Protein AF-0000000075986079 (afdb_homodimer)

Solvent-accessible surface area (backbone atoms only — not comparable to full-atom values): 12839 Å² total; per-residue (Å²): 133,81,78,71,73,72,76,66,81,73,72,70,62,52,48,79,44,40,36,39,37,36,40,34,42,24,73,45,69,85,51,45,64,57,53,29,52,52,53,52,57,57,52,65,36,75,91,39,54,74,29,31,38,41,33,32,30,25,49,61,82,44,87,90,32,53,48,58,66,57,49,38,60,71,51,44,53,89,70,44,77,76,34,58,71,49,76,29,57,19,24,78,91,79,46,47,41,51,60,60,48,51,47,52,52,52,51,59,69,60,63,79,114,132,81,79,71,73,73,76,67,81,74,71,69,60,52,47,80,44,39,38,38,37,36,40,36,43,26,73,45,70,85,49,44,65,56,51,30,52,51,53,53,56,57,52,66,37,75,91,39,53,75,30,32,37,39,34,35,31,25,47,60,82,45,86,88,33,55,48,56,68,56,49,39,59,71,52,42,53,87,70,43,78,76,35,57,71,50,78,29,57,21,24,78,89,78,48,47,42,51,60,60,49,51,47,53,52,52,50,60,69,61,64,79,114

Radius of gyration: 19.87 Å; Cα contacts (8 Å, |Δi|>4): 351; chains: 2; bounding box: 58×62×57 Å

Sequenc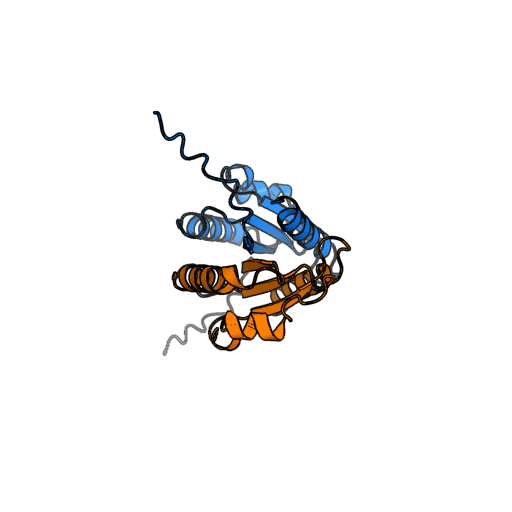e (226 aa):
IQHKSTKGKVAYHFSVFQFLIVVVDSTDREKLPVTKEELWKMLSHEELNNTCVLVYANKQDLKGCMTPAEISEQLKLTSLKKHRWRIQACCALTGEGLYQGLEWIYYQLKSKKIQHKSTKGKVAYHFSVFQFLIVVVDSTDREKLPVTKEELWKMLSHEELNNTCVLVYANKQDLKGCMTPAEISEQLKLTSLKKHRWRIQACCALTGEGLYQGLEWIYYQLKSKK

Structure (mmCIF, N/CA/C/O backbone):
data_AF-0000000075986079-model_v1
#
loop_
_entity.id
_entity.type
_entity.pdbx_description
1 polymer 'ADP-ribosylation factor-like protein 5A'
#
loop_
_atom_site.group_PDB
_atom_site.id
_atom_site.type_symbol
_atom_site.label_atom_id
_atom_site.label_alt_id
_atom_site.label_comp_id
_atom_site.label_asym_id
_atom_site.label_entity_id
_atom_site.label_seq_id
_atom_site.pdbx_PDB_ins_code
_atom_site.Cartn_x
_atom_site.Cartn_y
_atom_site.Cartn_z
_atom_site.occupancy
_atom_site.B_iso_or_equiv
_atom_site.auth_seq_id
_atom_site.auth_comp_id
_atom_site.auth_asym_id
_atom_site.auth_atom_id
_atom_site.pdbx_PDB_model_num
ATOM 1 N N . ILE A 1 1 ? 34.5 -33.219 0.8 1 24.06 1 ILE A N 1
ATOM 2 C CA . ILE A 1 1 ? 33.438 -33.062 -0.162 1 24.06 1 ILE A CA 1
ATOM 3 C C . ILE A 1 1 ? 32.438 -32 0.334 1 24.06 1 ILE A C 1
ATOM 5 O O . ILE A 1 1 ? 31.766 -32.219 1.344 1 24.06 1 ILE A O 1
ATOM 9 N N . GLN A 1 2 ? 32.906 -30.719 0.503 1 25.33 2 GLN A N 1
ATOM 10 C CA . GLN A 1 2 ? 32.281 -29.547 1.101 1 25.33 2 GLN A CA 1
ATOM 11 C C . GLN A 1 2 ? 30.938 -29.219 0.418 1 25.33 2 GLN A C 1
ATOM 13 O O . GLN A 1 2 ? 30.891 -29 -0.795 1 25.33 2 GLN A O 1
ATOM 18 N N . HIS A 1 3 ? 29.844 -29.969 0.724 1 23.19 3 HIS A N 1
ATOM 19 C CA . HIS A 1 3 ? 28.531 -29.828 0.093 1 23.19 3 HIS A CA 1
ATOM 20 C C . HIS A 1 3 ? 28.109 -28.375 0.005 1 23.19 3 HIS A C 1
ATOM 22 O O . HIS A 1 3 ? 27.875 -27.734 1.029 1 23.19 3 HIS A O 1
ATOM 28 N N . LYS A 1 4 ? 28.875 -27.578 -0.672 1 29.72 4 LYS A N 1
ATOM 29 C CA . LYS A 1 4 ? 28.406 -26.234 -0.998 1 29.72 4 LYS A CA 1
ATOM 30 C C . LYS A 1 4 ? 26.938 -26.25 -1.404 1 29.72 4 LYS A C 1
ATOM 32 O O . LYS A 1 4 ? 26.578 -26.828 -2.436 1 29.72 4 LYS A O 1
ATOM 37 N N . SER A 1 5 ? 26.016 -26.453 -0.503 1 27.78 5 SER A N 1
ATOM 38 C CA . SER A 1 5 ? 24.578 -26.391 -0.796 1 27.78 5 SER A CA 1
ATOM 39 C C . SER A 1 5 ? 24.234 -25.156 -1.628 1 27.78 5 SER A C 1
ATOM 41 O O . SER A 1 5 ? 24.438 -24.031 -1.184 1 27.78 5 SER A O 1
ATOM 43 N N . THR A 1 6 ? 24.609 -25.047 -2.875 1 32.97 6 THR A N 1
ATOM 44 C CA . THR A 1 6 ? 24.234 -24 -3.822 1 32.97 6 THR A CA 1
ATOM 45 C C . THR A 1 6 ? 22.766 -23.594 -3.633 1 32.97 6 THR A C 1
ATOM 47 O O . THR A 1 6 ? 21.859 -24.422 -3.816 1 32.97 6 THR A O 1
ATOM 50 N N . LYS A 1 7 ? 22.516 -23.078 -2.545 1 35.22 7 LYS A N 1
ATOM 51 C CA . LYS A 1 7 ? 21.172 -22.578 -2.291 1 35.22 7 LYS A CA 1
ATOM 52 C C . LYS A 1 7 ? 20.578 -21.922 -3.537 1 35.22 7 LYS A C 1
ATOM 54 O O . LYS A 1 7 ? 21.094 -20.891 -3.994 1 35.22 7 LYS A O 1
ATOM 59 N N . GLY A 1 8 ? 20.062 -22.672 -4.613 1 34.59 8 GLY A N 1
ATOM 60 C CA . GLY A 1 8 ? 19.359 -22.281 -5.824 1 34.59 8 GLY A CA 1
ATOM 61 C C . GLY A 1 8 ? 18.578 -20.984 -5.664 1 34.59 8 GLY A C 1
ATOM 62 O O . GLY A 1 8 ? 18.266 -20.578 -4.543 1 34.59 8 GLY A O 1
ATOM 63 N N . LYS A 1 9 ? 18.875 -20 -6.488 1 38.94 9 LYS A N 1
ATOM 64 C CA . LYS A 1 9 ? 18.094 -18.766 -6.648 1 38.94 9 LYS A CA 1
ATOM 65 C C . LYS A 1 9 ? 16.609 -19.031 -6.484 1 38.94 9 LYS A C 1
ATOM 67 O O . LYS A 1 9 ? 15.977 -19.641 -7.348 1 38.94 9 LYS A O 1
ATOM 72 N N . VAL A 1 10 ? 16.047 -19.578 -5.426 1 39.75 10 VAL A N 1
ATOM 73 C CA . VAL A 1 10 ? 14.617 -19.812 -5.25 1 39.75 10 VAL A CA 1
ATOM 74 C C . VAL A 1 10 ? 13.82 -18.703 -5.941 1 39.75 10 VAL A C 1
ATOM 76 O O . VAL A 1 10 ? 13.938 -17.531 -5.582 1 39.75 10 VAL A O 1
ATOM 79 N N . ALA A 1 11 ? 13.789 -18.609 -7.277 1 48.97 11 ALA A N 1
ATOM 80 C CA . ALA A 1 11 ? 12.844 -17.797 -8.047 1 48.97 11 ALA A CA 1
ATOM 81 C C . ALA A 1 11 ? 11.539 -17.609 -7.281 1 48.97 11 ALA A C 1
ATOM 83 O O . ALA A 1 11 ? 10.852 -18.578 -6.961 1 48.97 11 ALA A O 1
ATOM 84 N N . TYR A 1 12 ? 11.484 -16.688 -6.363 1 61.28 12 TYR A N 1
ATOM 85 C CA . TYR A 1 12 ? 10.258 -16.516 -5.59 1 61.28 12 TYR A CA 1
ATOM 86 C C . TYR A 1 12 ? 9.047 -16.391 -6.508 1 61.28 12 TYR A C 1
ATOM 88 O O . TYR A 1 12 ? 9.062 -15.602 -7.453 1 61.28 12 TYR A O 1
ATOM 96 N N . HIS A 1 13 ? 8.18 -17.438 -6.582 1 83.62 13 HIS A N 1
ATOM 97 C CA . HIS A 1 13 ? 6.98 -17.578 -7.406 1 83.62 13 HIS A CA 1
ATOM 98 C C . HIS A 1 13 ? 5.863 -16.656 -6.906 1 83.62 13 HIS A C 1
ATOM 100 O O . HIS A 1 13 ? 4.789 -16.609 -7.508 1 83.62 13 HIS A O 1
ATOM 106 N N . PHE A 1 14 ? 6.18 -16 -5.812 1 91.5 14 PHE A N 1
ATOM 107 C CA . PHE A 1 14 ? 5.332 -14.906 -5.348 1 91.5 14 PHE A CA 1
ATOM 108 C C . PHE A 1 14 ? 6.164 -13.836 -4.66 1 91.5 14 PHE A C 1
ATOM 110 O O . PHE A 1 14 ? 7.301 -14.086 -4.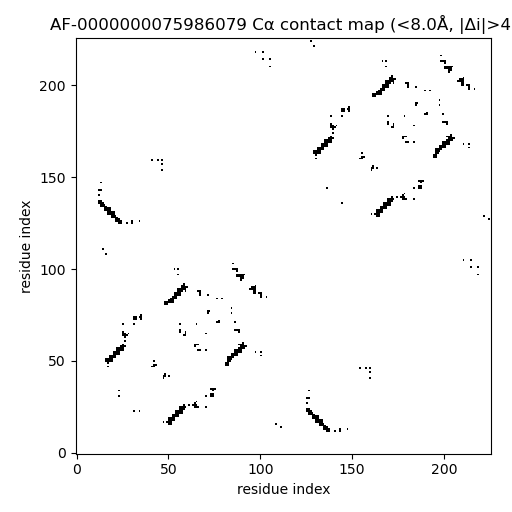254 1 91.5 14 PHE A O 1
ATOM 117 N N . SER A 1 15 ? 5.719 -12.594 -4.766 1 94.31 15 SER A N 1
ATOM 118 C CA . SER A 1 15 ? 6.34 -11.477 -4.059 1 94.31 15 SER A CA 1
ATOM 119 C C . SER A 1 15 ? 5.336 -10.758 -3.166 1 94.31 15 SER A C 1
ATOM 121 O O . SER A 1 15 ? 4.156 -10.648 -3.512 1 94.31 15 SER A O 1
ATOM 123 N N . VAL A 1 16 ? 5.832 -10.359 -2.006 1 95.44 16 VAL A N 1
ATOM 124 C CA . VAL A 1 16 ? 5 -9.617 -1.063 1 95.44 16 VAL A CA 1
ATOM 125 C C . VAL A 1 16 ? 5.594 -8.227 -0.83 1 95.44 16 VAL A C 1
ATOM 127 O O . VAL A 1 16 ? 6.805 -8.086 -0.633 1 95.44 16 VAL A O 1
ATOM 130 N N . PHE A 1 17 ? 4.727 -7.223 -0.931 1 96.88 17 PHE A N 1
ATOM 131 C CA . PHE A 1 17 ? 5.09 -5.836 -0.66 1 96.88 17 PHE A CA 1
ATOM 132 C C . PHE A 1 17 ? 4.172 -5.234 0.399 1 96.88 17 PHE A C 1
ATOM 134 O O . PHE A 1 17 ? 2.957 -5.434 0.36 1 96.88 17 PHE A O 1
ATOM 141 N N . GLN A 1 18 ? 4.797 -4.594 1.33 1 97.62 18 GLN A N 1
ATOM 142 C CA . GLN A 1 18 ? 4.031 -3.881 2.348 1 97.62 18 GLN A CA 1
ATOM 143 C C . GLN A 1 18 ? 4.168 -2.369 2.178 1 97.62 18 GLN A C 1
ATOM 145 O O . GLN A 1 18 ? 5.266 -1.863 1.935 1 97.62 18 GLN A O 1
ATOM 150 N N . PHE A 1 19 ? 3.057 -1.712 2.299 1 98.56 19 PHE A N 1
ATOM 151 C CA . PHE A 1 19 ? 3.043 -0.26 2.176 1 98.56 19 PHE A CA 1
ATOM 152 C C . PHE A 1 19 ? 2.295 0.377 3.34 1 98.56 19 PHE A C 1
ATOM 154 O O . PHE A 1 19 ? 1.235 -0.107 3.742 1 98.56 19 PHE A O 1
ATOM 161 N N . LEU A 1 20 ? 2.896 1.365 3.881 1 98.5 20 LEU A N 1
ATOM 162 C CA . LEU A 1 20 ? 2.225 2.297 4.781 1 98.5 20 LEU A CA 1
ATOM 163 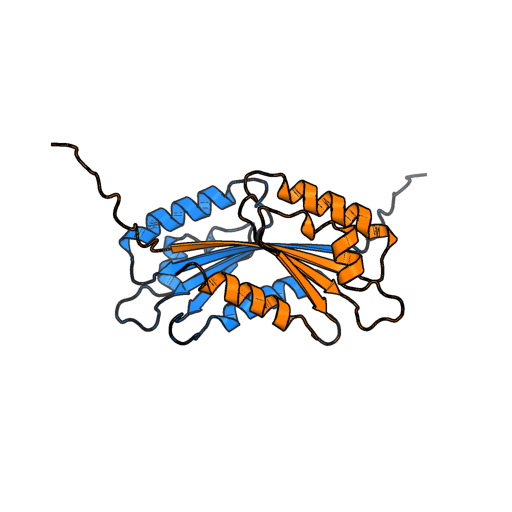C C . LEU A 1 20 ? 2.025 3.65 4.109 1 98.5 20 LEU A C 1
ATOM 165 O O . LEU A 1 20 ? 2.992 4.285 3.68 1 98.5 20 LEU A O 1
ATOM 169 N N . ILE A 1 21 ? 0.797 4.047 3.955 1 98.44 21 ILE A N 1
ATOM 170 C CA . ILE A 1 21 ? 0.477 5.332 3.342 1 98.44 21 ILE A CA 1
ATOM 171 C C . ILE A 1 21 ? -0.09 6.277 4.398 1 98.44 21 ILE A C 1
ATOM 173 O O . ILE A 1 21 ? -1.06 5.945 5.082 1 98.44 21 ILE A O 1
ATOM 177 N N . VAL A 1 22 ? 0.561 7.414 4.566 1 98 22 VAL A N 1
ATOM 178 C CA . VAL A 1 22 ? 0.119 8.438 5.504 1 98 22 VAL A CA 1
ATOM 179 C C . VAL A 1 22 ? -0.331 9.68 4.734 1 98 22 VAL A C 1
ATOM 181 O O . VAL A 1 22 ? 0.404 10.195 3.887 1 98 22 VAL A O 1
ATOM 184 N N . VAL A 1 23 ? -1.516 10.086 4.957 1 97.88 23 VAL A N 1
ATOM 185 C CA . VAL A 1 23 ? -2.014 11.32 4.367 1 97.88 23 VAL A CA 1
ATOM 186 C C . VAL A 1 23 ? -2.029 12.422 5.426 1 97.88 23 VAL A C 1
ATOM 188 O O . VAL A 1 23 ? -2.742 12.328 6.426 1 97.88 23 VAL A O 1
ATOM 191 N N . VAL A 1 24 ? -1.233 13.43 5.188 1 97.88 24 VAL A N 1
ATOM 192 C CA . VAL A 1 24 ? -1.07 14.523 6.137 1 97.88 24 VAL A CA 1
ATOM 193 C C . VAL A 1 24 ? -1.822 15.758 5.641 1 97.88 24 VAL A C 1
ATOM 195 O O . VAL A 1 24 ? -1.672 16.156 4.484 1 97.88 24 VAL A O 1
ATOM 198 N N . ASP A 1 25 ? -2.658 16.281 6.504 1 97.44 25 ASP A N 1
ATOM 199 C CA . ASP A 1 25 ? -3.201 17.625 6.258 1 97.44 25 ASP A CA 1
ATOM 200 C C . ASP A 1 25 ? -2.129 18.688 6.441 1 97.44 25 ASP A C 1
ATOM 202 O O . ASP A 1 25 ? -1.709 18.969 7.566 1 97.44 25 ASP A O 1
ATOM 206 N N . SER A 1 26 ? -1.658 19.328 5.367 1 98.25 26 SER A N 1
ATOM 207 C CA . SER A 1 26 ? -0.507 20.219 5.414 1 98.25 26 SER A CA 1
ATOM 208 C C . SER A 1 26 ? -0.856 21.531 6.109 1 98.25 26 SER A C 1
ATOM 210 O O . SER A 1 26 ? 0.021 22.359 6.355 1 98.25 26 SER A O 1
ATOM 212 N N . THR A 1 27 ? -2.1 21.719 6.453 1 97.38 27 THR A N 1
ATOM 213 C CA . THR A 1 27 ? -2.49 22.953 7.121 1 97.38 27 THR A CA 1
ATOM 214 C C . THR A 1 27 ? -2.514 22.781 8.633 1 97.38 27 THR A C 1
ATOM 216 O O . THR A 1 27 ? -2.639 23.75 9.383 1 97.38 27 THR A O 1
ATOM 219 N N . ASP A 1 28 ? -2.355 21.578 9.07 1 96.56 28 ASP A N 1
ATOM 220 C CA . ASP A 1 28 ? -2.508 21.281 10.492 1 96.56 28 ASP A CA 1
ATOM 221 C C . ASP A 1 28 ? -1.151 21.078 11.164 1 96.56 28 ASP A C 1
ATOM 223 O O . ASP A 1 28 ? -0.833 19.969 11.602 1 96.56 28 ASP A O 1
ATOM 227 N N . ARG A 1 29 ? -0.473 22.141 11.367 1 95.69 29 ARG A N 1
ATOM 228 C CA . ARG A 1 29 ? 0.873 22.109 11.93 1 95.69 29 ARG A CA 1
ATOM 229 C C . ARG A 1 29 ? 0.859 21.547 13.352 1 95.69 29 ARG A C 1
ATOM 231 O O . ARG A 1 29 ? 1.781 20.828 13.75 1 95.69 29 ARG A O 1
ATOM 238 N N . GLU A 1 30 ? -0.126 21.766 14.023 1 95.31 30 GLU A N 1
ATOM 239 C CA . GLU A 1 30 ? -0.213 21.391 15.438 1 95.31 30 GLU A CA 1
ATOM 240 C C . GLU A 1 30 ? -0.289 19.875 15.609 1 95.31 30 GLU A C 1
ATOM 242 O O . GLU A 1 30 ? 0.079 19.359 16.656 1 95.31 30 GLU A O 1
ATOM 247 N N . LYS A 1 31 ? -0.755 19.219 14.57 1 94.94 31 LYS A N 1
ATOM 248 C CA . LYS A 1 31 ? -0.969 17.766 14.695 1 94.94 31 LYS A CA 1
ATOM 249 C C . LYS A 1 31 ? 0.23 16.984 14.164 1 94.94 31 LYS A C 1
ATOM 251 O O . LYS A 1 31 ? 0.326 15.781 14.367 1 94.94 31 LYS A O 1
ATOM 256 N N . LEU A 1 32 ? 1.188 17.594 13.594 1 97.06 32 LEU A N 1
ATOM 257 C CA . LEU A 1 32 ? 2.297 16.906 12.945 1 97.06 32 LEU A CA 1
ATOM 258 C C . LEU A 1 32 ? 3.135 16.141 13.961 1 97.06 32 LEU A C 1
ATOM 260 O O . LEU A 1 32 ? 3.592 15.039 13.688 1 97.06 32 LEU A O 1
ATOM 264 N N . PRO A 1 33 ? 3.328 16.688 15.203 1 97 33 PRO A N 1
ATOM 265 C CA . PRO A 1 33 ? 4.062 15.898 16.203 1 97 33 PRO A CA 1
ATOM 266 C C . PRO A 1 33 ? 3.355 14.594 16.547 1 97 33 PRO A C 1
ATOM 268 O O . PRO A 1 33 ? 4.012 13.562 16.719 1 97 33 PRO A O 1
ATOM 271 N N . VAL A 1 34 ? 2.125 14.648 16.609 1 95.62 34 VAL A N 1
ATOM 272 C CA . VAL A 1 34 ? 1.347 13.445 16.891 1 95.62 34 VAL A CA 1
ATOM 273 C C . VAL A 1 34 ? 1.481 12.461 15.727 1 95.62 34 VAL A C 1
ATOM 275 O O . VAL A 1 34 ? 1.682 11.266 15.945 1 95.62 34 VAL A O 1
ATOM 278 N N . THR A 1 35 ? 1.359 12.953 14.508 1 96.69 35 THR A N 1
ATOM 279 C CA . THR A 1 35 ? 1.528 12.125 13.312 1 96.69 35 THR A CA 1
ATOM 280 C C . THR A 1 35 ? 2.893 11.445 13.32 1 96.69 35 THR A C 1
ATOM 282 O O . THR A 1 35 ? 2.992 10.242 13.047 1 96.69 35 THR A O 1
ATOM 285 N N . LYS A 1 36 ? 3.863 12.211 13.703 1 98.06 36 LYS A N 1
ATOM 286 C CA . LYS A 1 36 ? 5.219 11.68 13.781 1 98.06 36 LYS A CA 1
ATOM 287 C C . LYS A 1 36 ? 5.293 10.523 14.781 1 98.06 36 LYS A C 1
ATOM 289 O O . LYS A 1 36 ? 5.812 9.453 14.461 1 98.06 36 LYS A O 1
ATOM 294 N N . GLU A 1 37 ? 4.789 10.766 15.922 1 97.62 37 GLU A N 1
ATOM 295 C CA . GLU A 1 37 ? 4.832 9.75 16.969 1 97.62 37 GLU A CA 1
ATOM 296 C C . GLU A 1 37 ? 4.117 8.477 16.531 1 97.62 37 GLU A C 1
ATOM 298 O O . GLU A 1 37 ? 4.633 7.375 16.734 1 97.62 37 GLU A O 1
ATOM 303 N N . GLU A 1 38 ? 3.002 8.633 15.914 1 96 38 GLU A N 1
ATOM 304 C CA . GLU A 1 38 ? 2.232 7.48 15.453 1 96 38 GLU A CA 1
ATOM 305 C C . GLU A 1 38 ? 2.967 6.727 14.352 1 96 38 GLU A C 1
ATOM 307 O O . GLU A 1 38 ? 3.041 5.496 14.367 1 96 38 GLU A O 1
ATOM 312 N N . LEU A 1 39 ? 3.498 7.418 13.438 1 97.38 39 LEU A N 1
ATOM 313 C CA . LEU A 1 39 ? 4.242 6.828 12.336 1 97.38 39 LEU A CA 1
ATOM 314 C C . LEU A 1 39 ? 5.422 6.008 12.852 1 97.38 39 LEU A C 1
ATOM 316 O O . LEU A 1 39 ? 5.574 4.84 12.492 1 97.38 39 LEU A O 1
ATOM 320 N N . TRP A 1 40 ? 6.148 6.598 13.766 1 97.81 40 TRP A N 1
ATOM 321 C CA . TRP A 1 40 ? 7.363 5.941 14.242 1 97.81 40 TRP A CA 1
ATOM 322 C C . TRP A 1 40 ? 7.023 4.781 15.172 1 97.81 40 TRP A C 1
ATOM 324 O O . TRP A 1 40 ? 7.719 3.762 15.188 1 97.81 40 TRP A O 1
ATOM 334 N N . LYS A 1 41 ? 6 4.953 15.945 1 97.25 41 LYS A N 1
ATOM 335 C CA . LYS A 1 41 ? 5.52 3.842 16.766 1 97.25 41 LYS A CA 1
ATOM 336 C C . LYS A 1 41 ? 5.133 2.648 15.891 1 97.25 41 LYS A C 1
ATOM 338 O O . LYS A 1 41 ? 5.535 1.518 16.172 1 97.25 41 LYS A O 1
ATOM 343 N N . MET A 1 42 ? 4.383 2.881 14.836 1 96.31 42 MET A N 1
ATOM 344 C CA . MET A 1 42 ? 3.973 1.812 13.93 1 96.31 42 MET A CA 1
ATOM 345 C C . MET A 1 42 ? 5.184 1.12 13.32 1 96.31 42 MET A C 1
ATOM 347 O O . MET A 1 42 ? 5.258 -0.11 13.297 1 96.31 42 MET A O 1
ATOM 351 N N . LEU A 1 43 ? 6.164 1.884 12.938 1 97.31 43 LEU A N 1
ATOM 352 C CA . LEU A 1 43 ? 7.309 1.347 12.203 1 97.31 43 LEU A CA 1
ATOM 353 C C . LEU A 1 43 ? 8.289 0.661 13.156 1 97.31 43 LEU A C 1
ATOM 355 O O . LEU A 1 43 ? 9.227 -0.004 12.711 1 97.31 43 LEU A O 1
ATOM 359 N N . SER A 1 44 ? 8.047 0.812 14.453 1 96.88 44 SER A N 1
ATOM 360 C CA . SER A 1 44 ? 8.922 0.17 15.43 1 96.88 44 SER A CA 1
ATOM 361 C C . SER A 1 44 ? 8.594 -1.312 15.57 1 96.88 44 SER A C 1
ATOM 363 O O . SER A 1 44 ? 9.383 -2.076 16.141 1 96.88 44 SER A O 1
ATOM 365 N N . HIS A 1 45 ? 7.453 -1.7 15.078 1 95.94 45 HIS A N 1
ATOM 366 C CA . HIS A 1 45 ? 7.062 -3.104 15.148 1 95.94 45 HIS A CA 1
ATOM 367 C C . HIS A 1 45 ? 7.84 -3.941 14.141 1 95.94 45 HIS A C 1
ATOM 369 O O . HIS A 1 45 ? 7.973 -3.557 12.977 1 95.94 45 HIS A O 1
ATOM 375 N N . GLU A 1 46 ? 8.203 -5.098 14.539 1 95.5 46 GLU A N 1
ATOM 376 C CA . GLU A 1 46 ? 9.039 -5.969 13.719 1 95.5 46 GLU A CA 1
ATOM 377 C C . GLU A 1 46 ? 8.305 -6.395 12.445 1 95.5 46 GLU A C 1
ATOM 379 O O . GLU A 1 46 ? 8.914 -6.516 11.383 1 95.5 46 GLU A O 1
ATOM 384 N N . GLU A 1 47 ? 7.016 -6.5 12.539 1 94.44 47 GLU A N 1
ATOM 385 C CA . GLU A 1 47 ? 6.227 -6.977 11.406 1 94.44 47 GLU A CA 1
ATOM 386 C C . GLU A 1 47 ? 6.184 -5.938 10.289 1 94.44 47 GLU A C 1
ATOM 388 O O . GLU A 1 47 ? 5.836 -6.254 9.148 1 94.44 47 GLU A O 1
ATOM 393 N N . LEU A 1 48 ? 6.656 -4.734 10.602 1 96 48 LEU A N 1
ATOM 394 C CA . LEU A 1 48 ? 6.621 -3.658 9.617 1 96 48 LEU A CA 1
ATOM 395 C C . LEU A 1 48 ? 8.031 -3.256 9.203 1 96 48 LEU A C 1
ATOM 397 O O . LEU A 1 48 ? 8.227 -2.195 8.609 1 96 48 LEU A O 1
ATOM 401 N N . ASN A 1 49 ? 8.992 -4.121 9.438 1 93.88 49 ASN A N 1
ATOM 402 C CA . ASN A 1 49 ? 10.391 -3.818 9.156 1 93.88 49 ASN A CA 1
ATOM 403 C C . ASN A 1 49 ? 10.641 -3.66 7.66 1 93.88 49 ASN A C 1
ATOM 405 O O . ASN A 1 49 ? 11.555 -2.941 7.258 1 93.88 49 ASN A O 1
ATOM 409 N N . ASN A 1 50 ? 9.867 -4.254 6.828 1 91 50 ASN A N 1
ATOM 410 C CA . ASN A 1 50 ? 10.109 -4.199 5.391 1 91 50 ASN A CA 1
ATOM 411 C C . ASN A 1 50 ? 9.062 -3.354 4.676 1 91 50 ASN A C 1
ATOM 413 O O . ASN A 1 50 ? 8.906 -3.449 3.455 1 91 50 ASN A O 1
ATOM 417 N N . THR A 1 51 ? 8.523 -2.469 5.406 1 97.5 51 THR A N 1
ATOM 418 C CA . THR A 1 51 ? 7.418 -1.676 4.871 1 97.5 51 THR A CA 1
ATOM 419 C C . THR A 1 51 ? 7.945 -0.458 4.113 1 97.5 51 THR A C 1
ATOM 421 O O . THR A 1 51 ? 8.852 0.23 4.59 1 97.5 51 THR A O 1
ATOM 424 N N . CYS A 1 52 ? 7.434 -0.21 2.895 1 98.44 52 CYS A N 1
ATOM 425 C CA . CYS A 1 52 ? 7.617 1.047 2.178 1 98.44 52 CYS A CA 1
ATOM 426 C C . CYS A 1 52 ? 6.66 2.113 2.689 1 98.44 52 CYS A C 1
ATOM 428 O O . CYS A 1 52 ? 5.496 1.823 2.975 1 98.44 52 CYS A O 1
ATOM 430 N N . VAL A 1 53 ? 7.168 3.369 2.764 1 98.75 53 VAL A N 1
ATOM 431 C CA . VAL A 1 53 ? 6.348 4.43 3.34 1 98.75 53 VAL A CA 1
ATOM 432 C C . VAL A 1 53 ? 6.094 5.512 2.295 1 98.75 53 VAL A C 1
ATOM 434 O O . VAL A 1 53 ? 7.035 6.082 1.737 1 98.75 53 VAL A O 1
ATOM 437 N N . LEU A 1 54 ? 4.84 5.75 1.999 1 98.88 54 LEU A N 1
ATOM 438 C CA . LEU A 1 54 ? 4.414 6.859 1.153 1 98.88 54 LEU A CA 1
ATOM 439 C C . LEU A 1 54 ? 3.65 7.902 1.966 1 98.88 54 LEU A C 1
ATOM 441 O O . LEU A 1 54 ? 2.633 7.586 2.588 1 98.88 54 LEU A O 1
ATOM 445 N N . VAL A 1 55 ? 4.156 9.148 1.99 1 98.88 55 VAL A N 1
ATOM 446 C CA . VAL A 1 55 ? 3.48 10.25 2.666 1 98.88 55 VAL A CA 1
ATOM 447 C C . VAL A 1 55 ? 2.887 11.203 1.631 1 98.88 55 VAL A C 1
ATOM 449 O O . VAL A 1 55 ? 3.604 11.719 0.769 1 98.88 55 VAL A O 1
ATOM 452 N N . TYR A 1 56 ? 1.587 11.359 1.711 1 98.62 56 TYR A N 1
ATOM 453 C CA . TYR A 1 56 ? 0.948 12.414 0.939 1 98.62 56 TYR A CA 1
ATOM 454 C C . TYR A 1 56 ? 0.856 13.703 1.751 1 98.62 56 TYR A C 1
ATOM 456 O O . TYR A 1 56 ? 0.208 13.742 2.799 1 98.62 56 TYR A O 1
ATOM 464 N N . ALA A 1 57 ? 1.581 14.711 1.292 1 98.69 57 ALA A N 1
ATOM 465 C CA . ALA A 1 57 ? 1.328 16.062 1.794 1 98.69 57 ALA A CA 1
ATOM 466 C C . ALA A 1 57 ? 0.122 16.688 1.1 1 98.69 57 ALA A C 1
ATOM 468 O O . ALA A 1 57 ? 0.245 17.234 -0.001 1 98.69 57 ALA A O 1
ATOM 469 N N . ASN A 1 58 ? -1.036 16.672 1.82 1 97.88 58 ASN A N 1
ATOM 470 C CA . ASN A 1 58 ? -2.311 17.031 1.211 1 97.88 58 ASN A CA 1
ATOM 471 C C . ASN A 1 58 ? -2.627 18.516 1.417 1 97.88 58 ASN A C 1
ATOM 473 O O . ASN A 1 58 ? -1.96 19.188 2.201 1 97.88 58 ASN A O 1
ATOM 477 N N . LYS A 1 59 ? -3.576 19.062 0.666 1 98.12 59 LYS A N 1
ATOM 478 C CA . LYS A 1 59 ? -4.102 20.422 0.702 1 98.12 59 LYS A CA 1
ATOM 479 C C . LYS A 1 59 ? -3.035 21.438 0.293 1 98.12 59 LYS A C 1
ATOM 481 O O . LYS A 1 59 ? -2.936 22.516 0.885 1 98.12 59 LYS A O 1
ATOM 486 N N . GLN A 1 60 ? -2.221 20.953 -0.646 1 98.31 60 GLN A N 1
ATOM 487 C CA . GLN A 1 60 ? -1.163 21.828 -1.143 1 98.31 60 GLN A CA 1
ATOM 488 C C . GLN A 1 60 ? -1.742 23 -1.924 1 98.31 60 GLN A C 1
ATOM 490 O O . GLN A 1 60 ? -1.03 23.953 -2.234 1 98.31 60 GLN A O 1
ATOM 495 N N . ASP A 1 61 ? -3.025 22.984 -2.18 1 98 61 ASP A N 1
ATOM 496 C CA . ASP A 1 61 ? -3.717 24.062 -2.869 1 98 61 ASP A CA 1
ATOM 497 C C . ASP A 1 61 ? -3.953 25.25 -1.934 1 98 61 ASP A C 1
ATOM 499 O O . ASP A 1 61 ? -4.258 26.359 -2.387 1 98 61 ASP A O 1
ATOM 503 N N . LEU A 1 62 ? -3.822 25 -0.674 1 98.12 62 LEU A N 1
ATOM 504 C CA . LEU A 1 62 ? -4.172 26.031 0.293 1 98.12 62 LEU A CA 1
ATOM 505 C C . LEU A 1 62 ? -2.961 26.906 0.616 1 98.12 62 LEU A C 1
ATOM 507 O O . LEU A 1 62 ? -1.843 26.406 0.745 1 98.12 62 LEU A O 1
ATOM 511 N N . LYS A 1 63 ? -3.199 28.219 0.765 1 97.81 63 LYS A N 1
ATOM 512 C CA . LYS A 1 63 ? -2.15 29.172 1.124 1 97.81 63 LYS A CA 1
ATOM 513 C C . LYS A 1 63 ? -1.688 28.969 2.562 1 97.81 63 LYS A C 1
ATOM 515 O O . LYS A 1 63 ? -2.508 28.766 3.461 1 97.81 63 LYS A O 1
ATOM 520 N N . GLY A 1 64 ? -0.337 29.031 2.732 1 97.94 64 GLY A N 1
ATOM 521 C CA . GLY A 1 64 ? 0.223 28.938 4.07 1 97.94 64 GLY A CA 1
ATOM 522 C C . GLY A 1 64 ? 0.4 27.516 4.551 1 97.94 64 GLY A C 1
ATOM 523 O O . GLY A 1 64 ? 0.874 27.281 5.664 1 97.94 64 GLY A O 1
ATOM 524 N N . CYS A 1 65 ? -0.035 26.531 3.764 1 98.44 65 CYS A N 1
ATOM 525 C CA . CYS A 1 65 ? 0.17 25.125 4.141 1 98.44 65 CYS A CA 1
ATOM 526 C C . CYS A 1 65 ? 1.655 24.797 4.238 1 98.44 65 CYS A C 1
ATOM 528 O O . CYS A 1 65 ? 2.49 25.516 3.684 1 98.44 65 CYS A O 1
ATOM 530 N N . MET A 1 66 ? 2.006 23.766 5.043 1 98.62 66 MET A N 1
ATOM 531 C CA . MET A 1 66 ? 3.379 23.266 5.074 1 98.62 66 MET A CA 1
ATOM 532 C C . MET A 1 66 ? 3.771 22.656 3.729 1 98.62 66 MET A C 1
ATOM 534 O O . MET A 1 66 ? 2.963 21.984 3.088 1 98.62 66 MET A O 1
ATOM 538 N N . THR A 1 67 ? 5.012 22.875 3.396 1 98.69 67 THR A N 1
ATOM 539 C CA . THR A 1 67 ? 5.543 22.234 2.195 1 98.69 67 THR A CA 1
ATOM 540 C C . THR A 1 67 ? 5.871 20.766 2.463 1 98.69 67 THR A C 1
ATOM 542 O O . THR A 1 67 ? 6.047 20.359 3.615 1 98.69 67 THR A O 1
ATOM 545 N N . PRO A 1 68 ? 5.977 20.016 1.37 1 98.88 68 PRO A N 1
ATOM 546 C CA . PRO A 1 68 ? 6.434 18.641 1.567 1 98.88 68 PRO A CA 1
ATOM 547 C C . PRO A 1 68 ? 7.777 18.562 2.293 1 98.88 68 PRO A C 1
ATOM 549 O O . PRO A 1 68 ? 7.977 17.688 3.139 1 98.88 68 PRO A O 1
ATOM 552 N N . ALA A 1 69 ? 8.672 19.453 1.999 1 98.75 69 ALA A N 1
ATOM 553 C CA . ALA A 1 69 ? 9.984 19.469 2.643 1 98.75 69 ALA A CA 1
ATOM 554 C C . ALA A 1 69 ? 9.859 19.719 4.145 1 98.75 69 ALA A C 1
ATOM 556 O O . ALA A 1 69 ? 10.516 19.047 4.945 1 98.75 69 ALA A O 1
ATOM 557 N N . GLU A 1 70 ? 9.047 20.672 4.535 1 98.75 70 GLU A N 1
ATOM 558 C CA . GLU A 1 70 ? 8.797 20.938 5.949 1 98.75 70 GLU A CA 1
ATOM 559 C C . GLU A 1 70 ? 8.211 19.719 6.652 1 98.75 70 GLU A C 1
ATOM 561 O O . GLU A 1 70 ? 8.633 19.375 7.754 1 98.75 70 GLU A O 1
ATOM 566 N N . ILE A 1 71 ? 7.254 19.109 5.992 1 98.75 71 ILE A N 1
ATOM 567 C CA . ILE A 1 71 ? 6.602 17.922 6.555 1 98.75 71 ILE A CA 1
ATOM 568 C C . ILE A 1 71 ? 7.617 16.797 6.688 1 98.75 71 ILE A C 1
ATOM 570 O O . ILE A 1 71 ? 7.684 16.125 7.727 1 98.75 71 ILE A O 1
ATOM 574 N N . SER A 1 72 ? 8.398 16.578 5.68 1 98.81 72 SER A N 1
ATOM 575 C CA . SER A 1 72 ? 9.43 15.555 5.711 1 98.81 72 SER A CA 1
ATOM 576 C C . SER A 1 72 ? 10.383 15.766 6.883 1 98.81 72 SER A C 1
ATOM 578 O O . SER A 1 72 ? 10.719 14.82 7.598 1 98.81 72 SER A O 1
ATOM 580 N N . GLU A 1 73 ? 10.805 16.969 7.062 1 98.75 73 GLU A N 1
ATOM 581 C CA . GLU A 1 73 ? 11.727 17.297 8.148 1 98.75 73 GLU A CA 1
ATOM 582 C C . GLU A 1 73 ? 11.102 17.031 9.508 1 98.75 73 GLU A C 1
ATOM 584 O O . GLU A 1 73 ? 11.727 16.406 10.367 1 98.75 73 GLU A O 1
ATOM 589 N N . GLN A 1 74 ? 9.891 17.438 9.656 1 98.44 74 GLN A N 1
ATOM 590 C CA . GLN A 1 74 ? 9.227 17.312 10.945 1 98.44 74 GLN A CA 1
ATOM 591 C C . GLN A 1 74 ? 8.906 15.852 11.258 1 98.44 74 GLN A C 1
ATOM 593 O O . GLN A 1 74 ? 8.961 15.43 12.414 1 98.44 74 GLN A O 1
ATOM 598 N N . LEU A 1 75 ? 8.609 15.102 10.258 1 98.62 75 LEU A N 1
ATOM 599 C CA . LEU A 1 75 ? 8.344 13.68 10.445 1 98.62 75 LEU A CA 1
ATOM 600 C C . LEU A 1 75 ? 9.641 12.891 10.539 1 98.62 75 LEU A C 1
ATOM 602 O O . LEU A 1 75 ? 9.633 11.695 10.852 1 98.62 75 LEU A O 1
ATOM 606 N N . LYS A 1 76 ? 10.781 13.477 10.203 1 98.62 76 LYS A N 1
ATOM 607 C CA . LYS A 1 76 ? 12.102 12.859 10.203 1 98.62 76 LYS A CA 1
ATOM 608 C C . LYS A 1 76 ? 12.164 11.688 9.227 1 98.62 76 LYS A C 1
ATOM 610 O O . LYS A 1 76 ? 12.664 10.617 9.57 1 98.62 76 LYS A O 1
ATOM 615 N N . LEU A 1 77 ? 11.711 11.945 8.023 1 98.69 77 LEU A N 1
ATOM 616 C CA . LEU A 1 77 ? 11.648 10.875 7.039 1 98.69 77 LEU A CA 1
ATOM 617 C C . LEU A 1 77 ? 13.055 10.469 6.598 1 98.69 77 LEU A C 1
ATOM 619 O O . LEU A 1 77 ? 13.297 9.297 6.293 1 98.69 77 LEU A O 1
ATOM 623 N N . THR A 1 78 ? 13.977 11.367 6.617 1 98.06 78 THR A N 1
ATOM 624 C CA . THR A 1 78 ? 15.344 11.055 6.203 1 98.06 78 THR A CA 1
ATOM 625 C C . THR A 1 78 ? 16 10.102 7.191 1 98.06 78 THR A C 1
ATOM 627 O O . THR A 1 78 ? 17.031 9.492 6.883 1 98.06 78 THR A O 1
ATOM 630 N N . SER A 1 79 ? 15.422 9.961 8.352 1 97.88 79 SER A N 1
ATOM 631 C CA . SER A 1 79 ? 15.961 9.07 9.367 1 97.88 79 SER A CA 1
ATOM 632 C C . SER A 1 79 ? 15.414 7.656 9.211 1 97.88 79 SER A C 1
ATOM 634 O O . SER A 1 79 ? 15.836 6.738 9.922 1 97.88 79 SER A O 1
ATOM 636 N N . LEU A 1 80 ? 14.477 7.484 8.273 1 96.88 80 LEU A N 1
ATOM 637 C CA . LEU A 1 80 ? 13.977 6.152 7.969 1 96.88 80 LEU A CA 1
ATOM 638 C C . LEU A 1 80 ? 14.977 5.371 7.129 1 96.88 80 LEU A C 1
ATOM 640 O O . LEU A 1 80 ? 14.711 5.062 5.965 1 96.88 80 LEU A O 1
ATOM 644 N N . LYS A 1 81 ? 16 4.797 7.723 1 94.12 81 LYS A N 1
ATOM 645 C CA . LYS A 1 81 ? 17.141 4.211 7.016 1 94.12 81 LYS A CA 1
ATOM 646 C C . LYS A 1 81 ? 16.797 2.812 6.504 1 94.12 81 LYS A C 1
ATOM 648 O O . LYS A 1 81 ? 17.312 2.387 5.469 1 94.12 81 LYS A O 1
ATOM 653 N N . LYS A 1 82 ? 15.969 2.123 7.094 1 93.25 82 LYS A N 1
ATOM 654 C CA . LYS A 1 82 ? 15.672 0.745 6.711 1 93.25 82 LYS A CA 1
ATOM 655 C C . LYS A 1 82 ? 14.461 0.68 5.789 1 93.25 82 LYS A C 1
ATOM 657 O O . LYS A 1 82 ? 14.078 -0.399 5.332 1 93.25 82 LYS A O 1
ATOM 662 N N . HIS A 1 83 ? 13.883 1.823 5.57 1 97.5 83 HIS A N 1
ATOM 663 C CA . HIS A 1 83 ? 12.656 1.887 4.789 1 97.5 83 HIS A CA 1
ATOM 664 C C . HIS A 1 83 ? 12.844 2.729 3.531 1 97.5 83 HIS A C 1
ATOM 666 O O . HIS A 1 83 ? 13.445 3.805 3.584 1 97.5 83 HIS A O 1
ATOM 672 N N . ARG A 1 84 ? 12.352 2.189 2.449 1 97.56 84 ARG A N 1
ATOM 673 C CA . ARG A 1 84 ? 12.133 3.082 1.315 1 97.56 84 ARG A CA 1
ATOM 674 C C . ARG A 1 84 ? 10.938 3.996 1.56 1 97.56 84 ARG A C 1
ATOM 676 O O . ARG A 1 84 ? 9.93 3.57 2.125 1 97.56 84 ARG A O 1
ATOM 683 N N . TRP A 1 85 ? 11.102 5.242 1.173 1 98.69 85 TRP A N 1
ATOM 684 C CA . TRP A 1 85 ? 10 6.172 1.416 1 98.69 85 TRP A CA 1
ATOM 685 C C . TRP A 1 85 ? 9.945 7.246 0.336 1 98.69 85 TRP A C 1
ATOM 687 O O . TRP A 1 85 ? 10.922 7.457 -0.388 1 98.69 85 TRP A O 1
ATOM 697 N N . ARG A 1 86 ? 8.734 7.848 0.248 1 98.69 86 ARG A N 1
ATOM 698 C CA . ARG A 1 86 ? 8.477 8.977 -0.64 1 98.69 86 ARG A CA 1
ATOM 699 C C . ARG A 1 86 ? 7.434 9.914 -0.04 1 98.69 86 ARG A C 1
ATOM 701 O O . ARG A 1 86 ? 6.453 9.461 0.557 1 98.69 86 ARG A O 1
ATOM 708 N N . ILE A 1 87 ? 7.719 11.195 -0.184 1 98.88 87 ILE A N 1
ATOM 709 C CA . ILE A 1 87 ? 6.676 12.172 0.11 1 98.88 87 ILE A CA 1
ATOM 710 C C . ILE A 1 87 ? 6.195 12.82 -1.187 1 98.88 87 ILE A C 1
ATOM 712 O O . ILE A 1 87 ? 7 13.133 -2.066 1 98.88 87 ILE A O 1
ATOM 716 N N . GLN A 1 88 ? 4.914 12.953 -1.284 1 98.81 88 GLN A N 1
ATOM 717 C CA . GLN A 1 88 ? 4.266 13.43 -2.5 1 98.81 88 GLN A CA 1
ATOM 718 C C . GLN A 1 88 ? 3.26 14.539 -2.189 1 98.81 88 GLN A C 1
ATOM 720 O O . GLN A 1 88 ? 2.324 14.328 -1.413 1 98.81 88 GLN A O 1
ATOM 725 N N . ALA A 1 89 ? 3.572 15.711 -2.803 1 98.81 89 ALA A N 1
ATOM 726 C CA . ALA A 1 89 ? 2.564 16.766 -2.742 1 98.81 89 ALA A CA 1
ATOM 727 C C . ALA A 1 89 ? 1.271 16.328 -3.424 1 98.81 89 ALA A C 1
ATOM 729 O O . ALA A 1 89 ? 1.302 15.695 -4.477 1 98.81 89 ALA A O 1
ATOM 730 N N . CYS A 1 90 ? 0.108 16.766 -2.775 1 98.31 90 CYS A N 1
ATOM 731 C CA . CYS A 1 90 ? -1.128 16.422 -3.471 1 98.31 90 CYS A CA 1
ATOM 732 C C . CYS A 1 90 ? -2.254 17.375 -3.078 1 98.31 90 CYS A C 1
ATOM 734 O O . CYS A 1 90 ? -2.105 18.172 -2.15 1 98.31 90 CYS A O 1
ATOM 736 N N . CYS A 1 91 ? -3.264 17.375 -3.857 1 97.62 91 CYS A N 1
ATOM 737 C CA . CYS A 1 91 ? -4.543 18.031 -3.615 1 97.62 91 CYS A CA 1
ATOM 738 C C . CYS A 1 91 ? -5.699 17.047 -3.801 1 97.62 91 CYS A C 1
ATOM 740 O O . CYS A 1 91 ? -6.039 16.688 -4.93 1 97.62 91 CYS A O 1
ATOM 742 N N . ALA A 1 92 ? -6.266 16.594 -2.699 1 93.81 92 ALA A N 1
ATOM 743 C CA . ALA A 1 92 ? -7.348 15.617 -2.742 1 93.81 92 ALA A CA 1
ATOM 744 C C . ALA A 1 92 ? -8.547 16.156 -3.514 1 93.81 92 ALA A C 1
ATOM 746 O O . ALA A 1 92 ? -9.289 15.398 -4.141 1 93.81 92 ALA A O 1
ATOM 747 N N . LEU A 1 93 ? -8.75 17.375 -3.406 1 92.88 93 LEU A N 1
ATOM 748 C CA . LEU A 1 93 ? -9.898 18 -4.055 1 92.88 93 LEU A CA 1
ATOM 749 C C . LEU A 1 93 ? -9.812 17.844 -5.57 1 92.88 93 LEU A C 1
ATOM 751 O O . LEU A 1 93 ? -10.812 17.531 -6.223 1 92.88 93 LEU A O 1
ATOM 755 N N . THR A 1 94 ? -8.617 18.016 -6.168 1 94.31 94 THR A N 1
ATOM 756 C CA . THR A 1 94 ? -8.445 18 -7.617 1 94.31 94 THR A CA 1
ATOM 757 C C . THR A 1 94 ? -7.891 16.656 -8.078 1 94.31 94 THR A C 1
ATOM 759 O O . THR A 1 94 ? -7.988 16.312 -9.258 1 94.31 94 THR A O 1
ATOM 762 N N . GLY A 1 95 ? -7.207 15.992 -7.199 1 93.94 95 GLY A N 1
ATOM 763 C CA . GLY A 1 95 ? -6.543 14.742 -7.555 1 93.94 95 GLY A CA 1
ATOM 764 C C . GLY A 1 95 ? -5.094 14.938 -7.945 1 93.94 95 GLY A C 1
ATOM 765 O O . GLY A 1 95 ? -4.387 13.961 -8.227 1 93.94 95 GLY A O 1
ATOM 766 N N . GLU A 1 96 ? -4.734 16.219 -7.934 1 96.69 96 GLU A N 1
ATOM 767 C CA . GLU A 1 96 ? -3.352 16.5 -8.297 1 96.69 96 GLU A CA 1
ATOM 768 C C . GLU A 1 96 ? -2.373 15.812 -7.352 1 96.69 96 GLU A C 1
ATOM 770 O O . GLU A 1 96 ? -2.547 15.852 -6.133 1 96.69 96 GLU A O 1
ATOM 775 N N . GLY A 1 97 ? -1.358 15.102 -8.008 1 97.5 97 GLY A N 1
ATOM 776 C CA . GLY A 1 97 ? -0.276 14.508 -7.238 1 97.5 97 GLY A CA 1
ATOM 777 C C . GLY A 1 97 ? -0.59 13.109 -6.746 1 97.5 97 GLY A C 1
ATOM 778 O O . GLY A 1 97 ? 0.314 12.359 -6.371 1 97.5 97 GLY A O 1
ATOM 779 N N . LEU A 1 98 ? -1.866 12.727 -6.664 1 96.25 98 LEU A N 1
ATOM 780 C CA . LEU A 1 98 ? -2.264 11.422 -6.133 1 96.25 98 LEU A CA 1
ATOM 781 C C . LEU A 1 98 ? -1.717 10.289 -6.996 1 96.25 98 LEU A C 1
ATOM 783 O O . LEU A 1 98 ? -1.13 9.336 -6.48 1 96.25 98 LEU A O 1
ATOM 787 N N . TYR A 1 99 ? -1.802 10.438 -8.25 1 95.56 99 TYR A N 1
ATOM 788 C CA . TYR A 1 99 ? -1.349 9.391 -9.156 1 95.56 99 TYR A CA 1
ATOM 789 C C . TYR A 1 99 ? 0.171 9.273 -9.133 1 95.56 99 TYR A C 1
ATOM 791 O O . TYR A 1 99 ? 0.715 8.172 -9.297 1 95.56 99 TYR A O 1
ATOM 799 N N . GLN A 1 100 ? 0.832 10.328 -8.969 1 97.56 100 GLN A N 1
ATOM 800 C CA . GLN A 1 100 ? 2.287 10.289 -8.875 1 97.56 100 GLN A CA 1
ATOM 801 C C . GLN A 1 100 ? 2.738 9.438 -7.691 1 97.56 100 GLN A C 1
ATOM 803 O O . GLN A 1 100 ? 3.701 8.68 -7.797 1 97.56 100 GLN A O 1
ATOM 808 N N . GLY A 1 101 ? 2.08 9.578 -6.605 1 98 101 GLY A N 1
ATOM 809 C CA . GLY A 1 101 ? 2.371 8.711 -5.477 1 98 101 GLY A CA 1
ATOM 810 C C . GLY A 1 101 ? 2.107 7.246 -5.766 1 98 101 GLY A C 1
ATOM 811 O O . GLY A 1 101 ? 2.924 6.383 -5.43 1 98 101 GLY A O 1
ATOM 812 N N . LEU A 1 102 ? 1.053 6.988 -6.43 1 97.31 102 LEU A N 1
ATOM 813 C CA . LEU A 1 102 ? 0.696 5.617 -6.781 1 97.31 102 LEU A CA 1
ATOM 814 C C . LEU A 1 102 ? 1.689 5.039 -7.781 1 97.31 102 LEU A C 1
ATOM 816 O O . LEU A 1 102 ? 2.004 3.848 -7.734 1 97.31 102 LEU A O 1
ATOM 820 N N . GLU A 1 103 ? 2.16 5.852 -8.641 1 96.44 103 GLU A N 1
ATOM 821 C CA . GLU A 1 103 ? 3.188 5.426 -9.586 1 96.44 103 GLU A CA 1
ATOM 822 C C . GLU A 1 103 ? 4.461 4.996 -8.859 1 96.44 103 GLU A C 1
ATOM 824 O O . GLU A 1 103 ? 5.137 4.059 -9.289 1 96.44 103 GLU A O 1
ATOM 829 N N . TRP A 1 104 ? 4.801 5.695 -7.895 1 98.25 104 TRP A N 1
ATOM 830 C CA . TRP A 1 104 ? 5.957 5.301 -7.094 1 98.25 104 TRP A CA 1
ATOM 831 C C . TRP A 1 104 ? 5.781 3.891 -6.543 1 98.25 104 TRP A C 1
ATOM 833 O O . TRP A 1 104 ? 6.719 3.088 -6.562 1 98.25 104 TRP A O 1
ATOM 843 N N . ILE A 1 105 ? 4.535 3.562 -6.066 1 97.56 105 ILE A N 1
ATOM 844 C CA . ILE A 1 105 ? 4.242 2.209 -5.613 1 97.56 105 ILE A CA 1
ATOM 845 C C . ILE A 1 105 ? 4.473 1.221 -6.754 1 97.56 105 ILE A C 1
ATOM 847 O O . ILE A 1 105 ? 5.125 0.191 -6.57 1 97.56 105 ILE A O 1
ATOM 851 N N . TYR A 1 106 ? 3.955 1.607 -7.871 1 95.12 106 TYR A N 1
ATOM 852 C CA . TYR A 1 106 ? 4.129 0.781 -9.062 1 95.12 106 TYR A CA 1
ATOM 853 C C . TYR A 1 106 ? 5.602 0.443 -9.273 1 95.12 106 TYR A C 1
ATOM 855 O O . TYR A 1 106 ? 5.949 -0.714 -9.531 1 95.12 106 TYR A O 1
ATOM 863 N N . TYR A 1 107 ? 6.441 1.338 -9.133 1 94.75 107 TYR A N 1
ATOM 864 C CA . TYR A 1 107 ? 7.867 1.137 -9.383 1 94.75 107 TYR A CA 1
ATOM 865 C C . TYR A 1 107 ? 8.484 0.252 -8.305 1 94.75 107 TYR A C 1
ATOM 867 O O . TYR A 1 107 ? 9.43 -0.493 -8.57 1 94.75 107 TYR A O 1
ATOM 875 N N . GLN A 1 108 ? 7.926 0.339 -7.094 1 94.81 108 GLN A N 1
ATOM 876 C CA . GLN A 1 108 ? 8.414 -0.563 -6.055 1 94.81 108 GLN A CA 1
ATOM 877 C C . GLN A 1 108 ? 8.086 -2.016 -6.395 1 94.81 108 GLN A C 1
ATOM 879 O O . GLN A 1 108 ? 8.859 -2.922 -6.062 1 94.81 108 GLN A O 1
ATOM 884 N N . LEU A 1 109 ? 6.961 -2.266 -7.066 1 92.75 109 LEU A N 1
ATOM 885 C CA . LEU A 1 109 ? 6.523 -3.611 -7.422 1 92.75 109 LEU A CA 1
ATOM 886 C C . LEU A 1 109 ? 7.387 -4.188 -8.539 1 92.75 109 LEU A C 1
ATOM 888 O O . LEU A 1 109 ? 7.633 -5.395 -8.578 1 92.75 109 LEU A O 1
ATOM 892 N N . LYS A 1 110 ? 7.844 -3.324 -9.391 1 87.38 110 LYS A N 1
ATOM 893 C CA . LYS A 1 110 ? 8.625 -3.75 -10.547 1 87.38 110 LYS A CA 1
ATOM 894 C C . LYS A 1 110 ? 10.078 -4 -10.172 1 87.38 110 LYS A C 1
ATOM 896 O O . LYS A 1 110 ? 10.758 -4.82 -10.789 1 87.38 110 LYS A O 1
ATOM 901 N N . SER A 1 111 ? 10.656 -3.295 -9.312 1 72.94 111 SER A N 1
ATOM 902 C CA . SER A 1 111 ? 12.078 -3.355 -8.977 1 72.94 111 SER A CA 1
ATOM 903 C C . SER A 1 111 ? 12.43 -4.688 -8.328 1 72.94 111 SER A C 1
ATOM 905 O O . SER A 1 111 ? 13.586 -5.117 -8.375 1 72.94 111 SER A O 1
ATOM 907 N N . LYS A 1 112 ? 11.641 -5.5 -7.66 1 58.66 112 LYS A N 1
ATOM 908 C CA . LYS A 1 112 ? 12.031 -6.766 -7.039 1 58.66 112 LYS A CA 1
ATOM 909 C C . LYS A 1 112 ? 12.109 -7.883 -8.07 1 58.66 112 LYS A C 1
ATOM 911 O O . LYS A 1 112 ? 12.312 -9.047 -7.723 1 58.66 112 LYS A O 1
ATOM 916 N N . LYS A 1 113 ? 12.422 -7.777 -9.414 1 45.09 113 LYS A N 1
ATOM 917 C CA . LYS A 1 113 ? 12.766 -8.867 -10.328 1 45.09 113 LYS A CA 1
ATOM 918 C C . LYS A 1 113 ? 14.266 -9.164 -10.281 1 45.09 113 LYS A C 1
ATOM 920 O O . LYS A 1 113 ? 15.078 -8.25 -10.164 1 45.09 113 LYS A O 1
ATOM 925 N N . ILE B 1 1 ? -25.547 16.922 36.406 1 23.67 1 ILE B N 1
ATOM 926 C CA . ILE B 1 1 ? -24.938 17.578 35.25 1 23.67 1 ILE B CA 1
ATOM 927 C C . ILE B 1 1 ? -24.094 16.578 34.469 1 23.67 1 ILE B C 1
ATOM 929 O O . ILE B 1 1 ? -23.078 16.094 34.969 1 23.67 1 ILE B O 1
ATOM 933 N N . GLN B 1 2 ? -24.688 15.547 33.875 1 26.39 2 GLN B N 1
ATOM 934 C CA . GLN B 1 2 ? -24.141 14.391 33.156 1 26.39 2 GLN B CA 1
ATOM 935 C C . GLN B 1 2 ? -23.141 14.836 32.094 1 26.39 2 GLN B C 1
ATOM 937 O O . GLN B 1 2 ? -23.484 15.625 31.219 1 26.39 2 GLN B O 1
ATOM 942 N N . HIS B 1 3 ? -21.906 15.164 32.438 1 28.42 3 HIS B N 1
ATOM 943 C CA . HIS B 1 3 ? -20.891 15.703 31.547 1 28.42 3 HIS B CA 1
ATOM 944 C C . HIS B 1 3 ? -20.828 14.914 30.234 1 28.42 3 HIS B C 1
ATOM 946 O O . HIS B 1 3 ? -20.516 13.719 30.234 1 28.42 3 HIS B O 1
ATOM 952 N N . LYS B 1 4 ? -21.891 14.906 29.453 1 28.14 4 LYS B N 1
ATOM 953 C CA . LYS B 1 4 ? -21.906 14.383 28.094 1 28.14 4 LYS B CA 1
ATOM 954 C C . LYS B 1 4 ? -20.641 14.805 27.344 1 28.14 4 LYS B C 1
ATOM 956 O O . LYS B 1 4 ? -20.516 15.953 26.922 1 28.14 4 LYS B O 1
ATOM 961 N N . SER B 1 5 ? -19.438 14.484 27.766 1 29.7 5 SER B N 1
ATOM 962 C CA . SER B 1 5 ? -18.266 14.828 26.984 1 29.7 5 SER B CA 1
ATOM 963 C C . SER B 1 5 ? -18.453 14.484 25.516 1 29.7 5 SER B C 1
ATOM 965 O O . SER B 1 5 ? -18.625 13.312 25.172 1 29.7 5 SER B O 1
ATOM 967 N N . THR B 1 6 ? -19.328 15.133 24.734 1 33.06 6 THR B N 1
ATOM 968 C CA . THR B 1 6 ? -19.484 15.023 23.297 1 33.06 6 THR B CA 1
ATOM 969 C C . THR B 1 6 ? -18.125 14.852 22.625 1 33.06 6 THR B C 1
ATOM 971 O O . THR B 1 6 ? -17.266 15.727 22.703 1 33.06 6 THR B O 1
ATOM 974 N N . LYS B 1 7 ? -17.516 13.812 22.859 1 34.75 7 LYS B N 1
ATOM 975 C CA . LYS B 1 7 ? -16.266 13.492 22.203 1 34.75 7 LYS B CA 1
ATOM 976 C C . LYS B 1 7 ? -16.266 13.969 20.75 1 34.75 7 LYS B C 1
ATOM 978 O O . LYS B 1 7 ? -17.031 13.461 19.938 1 34.75 7 LYS B O 1
ATOM 983 N N . GLY B 1 8 ? -16.078 15.336 20.375 1 34.81 8 GLY B N 1
ATOM 984 C CA . GLY B 1 8 ? -15.914 16 19.094 1 34.81 8 GLY B CA 1
ATOM 985 C C . GLY B 1 8 ? -15.32 15.109 18.031 1 34.81 8 GLY B C 1
ATOM 986 O O . GLY B 1 8 ? -14.703 14.094 18.344 1 34.81 8 GLY B O 1
ATOM 987 N N . LYS B 1 9 ? -16 14.969 16.891 1 39.12 9 LYS B N 1
ATOM 988 C CA . LYS B 1 9 ? -15.531 14.352 15.648 1 39.12 9 LYS B CA 1
ATOM 989 C C . LYS B 1 9 ? -14.039 14.609 15.445 1 39.12 9 LYS B C 1
ATOM 991 O O . LYS B 1 9 ? -13.641 15.727 15.133 1 39.12 9 LYS B O 1
ATOM 996 N N . VAL B 1 10 ? -13.102 14.281 16.297 1 40.25 10 VAL B N 1
ATOM 997 C CA . VAL B 1 10 ? -11.672 14.508 16.094 1 40.25 10 VAL B CA 1
ATOM 998 C C . VAL B 1 10 ? -11.344 14.391 14.602 1 40.25 10 VAL B C 1
ATOM 1000 O O . VAL B 1 10 ? -11.523 13.32 14.008 1 40.25 10 VAL B O 1
ATOM 1003 N N . ALA B 1 11 ? -11.781 15.281 13.711 1 48.72 11 ALA B N 1
ATOM 1004 C CA . ALA B 1 11 ? -11.297 15.43 12.336 1 48.72 11 ALA B CA 1
ATOM 1005 C C . ALA B 1 11 ? -9.867 14.922 12.203 1 48.72 11 ALA B C 1
ATOM 1007 O O . ALA B 1 11 ? -8.953 15.438 12.859 1 48.72 11 ALA B O 1
ATOM 1008 N N . TYR B 1 12 ? -9.664 13.648 12.094 1 61.09 12 TYR B N 1
ATOM 1009 C CA . TYR B 1 12 ? -8.305 13.133 12.008 1 61.09 12 TYR B CA 1
ATOM 1010 C C . TYR B 1 12 ? -7.5 13.891 10.953 1 61.09 12 TYR B C 1
ATOM 1012 O O . TYR B 1 12 ? -7.945 14.039 9.812 1 61.09 12 TYR B O 1
ATOM 1020 N N . HIS B 1 13 ? -6.562 14.789 11.367 1 83.56 13 HIS B N 1
ATOM 1021 C CA . HIS B 1 13 ? -5.711 15.664 10.578 1 83.56 13 HIS B CA 1
ATOM 1022 C C . HIS B 1 13 ? -4.652 14.867 9.82 1 83.56 13 HIS B C 1
ATOM 1024 O O . HIS B 1 13 ? -3.844 15.438 9.086 1 83.56 13 HIS B O 1
ATOM 1030 N N . PHE B 1 14 ? -4.668 13.57 10.117 1 91.5 14 PHE B N 1
ATOM 1031 C CA . PHE B 1 14 ? -3.898 12.648 9.297 1 91.5 14 PHE B CA 1
ATOM 1032 C C . PHE B 1 14 ? -4.598 11.297 9.211 1 91.5 14 PHE B C 1
ATOM 1034 O O . PHE B 1 14 ? -5.469 10.984 10.023 1 91.5 14 PHE B O 1
ATOM 1041 N N . SER B 1 15 ? -4.414 10.617 8.102 1 94.31 15 SER B N 1
ATOM 1042 C CA . SER B 1 15 ? -4.922 9.258 7.918 1 94.31 15 SER B CA 1
ATOM 1043 C C . SER B 1 15 ? -3.795 8.289 7.566 1 94.31 15 SER B C 1
ATOM 1045 O O . SER B 1 15 ? -2.844 8.656 6.879 1 94.31 15 SER B O 1
ATOM 1047 N N . VAL B 1 16 ? -3.928 7.102 8.133 1 95.56 16 VAL B N 1
ATOM 1048 C CA . VAL B 1 16 ? -2.949 6.051 7.859 1 95.56 16 VAL B CA 1
ATOM 1049 C C . VAL B 1 16 ? -3.641 4.863 7.195 1 95.56 16 VAL B C 1
ATOM 1051 O O . VAL B 1 16 ? -4.711 4.434 7.633 1 95.56 16 VAL B O 1
ATOM 1054 N N . PHE B 1 17 ? -3.037 4.395 6.098 1 96.94 17 PHE B N 1
ATOM 1055 C CA . PHE B 1 17 ? -3.498 3.217 5.371 1 96.94 17 PHE B CA 1
ATOM 1056 C C . PHE B 1 17 ? -2.379 2.191 5.238 1 96.94 17 PHE B C 1
ATOM 1058 O O . PHE B 1 17 ? -1.238 2.547 4.934 1 96.94 17 PHE B O 1
ATOM 1065 N N . GLN B 1 18 ? -2.734 0.991 5.547 1 97.69 18 GLN B N 1
ATOM 1066 C CA . GLN B 1 18 ? -1.786 -0.103 5.359 1 97.69 18 GLN B CA 1
ATOM 1067 C C . GLN B 1 18 ? -2.211 -1.012 4.211 1 97.69 18 GLN B C 1
ATOM 1069 O O . GLN B 1 18 ? -3.387 -1.361 4.094 1 97.69 18 GLN B O 1
ATOM 1074 N N . PHE B 1 19 ? -1.255 -1.347 3.408 1 98.56 19 PHE B N 1
ATOM 1075 C CA . PHE B 1 19 ? -1.521 -2.225 2.273 1 98.56 19 PHE B CA 1
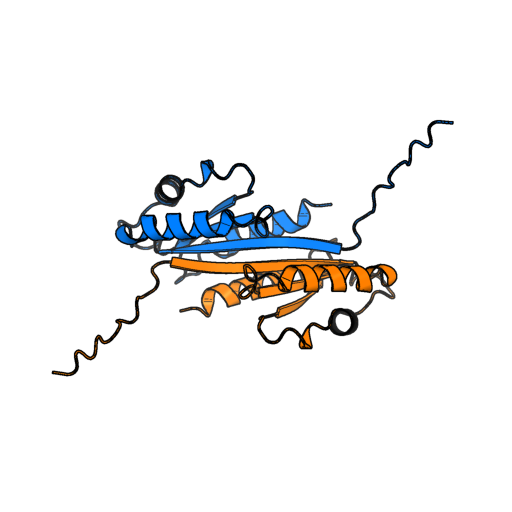ATOM 1076 C C . PHE B 1 19 ? -0.525 -3.377 2.236 1 98.56 19 PHE B C 1
ATOM 1078 O O . PHE B 1 19 ? 0.67 -3.18 2.461 1 98.56 19 PHE B O 1
ATOM 1085 N N . LEU B 1 20 ? -1.034 -4.523 2.041 1 98.5 20 LEU B N 1
ATOM 1086 C CA . LEU B 1 20 ? -0.248 -5.691 1.655 1 98.5 20 LEU B CA 1
ATOM 1087 C C . LEU B 1 20 ? -0.514 -6.07 0.203 1 98.5 20 LEU B C 1
ATOM 1089 O O . LEU B 1 20 ? -1.658 -6.332 -0.177 1 98.5 20 LEU B O 1
ATOM 1093 N N . ILE B 1 21 ? 0.496 -6.035 -0.59 1 98.44 21 ILE B N 1
ATOM 1094 C CA . ILE B 1 21 ? 0.372 -6.395 -1.999 1 98.44 21 ILE B CA 1
ATOM 1095 C C . ILE B 1 21 ? 1.112 -7.703 -2.264 1 98.44 21 ILE B C 1
ATOM 1097 O O . ILE B 1 21 ? 2.299 -7.828 -1.952 1 98.44 21 ILE B O 1
ATOM 1101 N N . VAL B 1 22 ? 0.4 -8.672 -2.77 1 98 22 VAL B N 1
ATOM 1102 C CA . VAL B 1 22 ? 0.972 -9.969 -3.117 1 98 22 VAL B CA 1
ATOM 1103 C C . VAL B 1 22 ? 0.918 -10.172 -4.629 1 98 22 VAL B C 1
ATOM 1105 O O . VAL B 1 22 ? -0.14 -10.016 -5.246 1 98 22 VAL B O 1
ATOM 1108 N N . VAL B 1 23 ? 2.018 -10.422 -5.203 1 97.94 23 VAL B N 1
ATOM 1109 C CA . VAL B 1 23 ? 2.074 -10.742 -6.625 1 97.94 23 VAL B CA 1
ATOM 1110 C C . VAL B 1 23 ? 2.277 -12.242 -6.809 1 97.94 23 VAL B C 1
ATOM 1112 O O . VAL B 1 23 ? 3.305 -12.797 -6.398 1 97.94 23 VAL B O 1
ATOM 1115 N N . VAL B 1 24 ? 1.301 -12.867 -7.406 1 97.94 24 VAL B N 1
ATOM 1116 C CA . VAL B 1 24 ? 1.304 -14.312 -7.586 1 97.94 24 VAL B CA 1
ATOM 1117 C C . VAL B 1 24 ? 1.628 -14.648 -9.039 1 97.94 24 VAL B C 1
ATOM 1119 O O . VAL B 1 24 ? 1.021 -14.102 -9.961 1 97.94 24 VAL B O 1
ATOM 1122 N N . ASP B 1 25 ? 2.621 -15.5 -9.203 1 97.44 25 ASP B N 1
ATOM 1123 C CA . ASP B 1 25 ? 2.828 -16.125 -10.508 1 97.44 25 ASP B CA 1
ATOM 1124 C C . ASP B 1 25 ? 1.732 -17.141 -10.805 1 97.44 25 ASP B C 1
ATOM 1126 O O . ASP B 1 25 ? 1.696 -18.219 -10.203 1 97.44 25 ASP B O 1
ATOM 1130 N N . SER B 1 26 ? 0.814 -16.875 -11.742 1 98.25 26 SER B N 1
ATOM 1131 C CA . SER B 1 26 ? -0.375 -17.688 -11.961 1 98.25 26 SER B CA 1
ATOM 1132 C C . SER B 1 26 ? -0.019 -19 -12.633 1 98.25 26 SER B C 1
ATOM 1134 O O . SER B 1 26 ? -0.875 -19.875 -12.789 1 98.25 26 SER B O 1
ATOM 1136 N N . THR B 1 27 ? 1.226 -19.188 -13 1 97.44 27 THR B N 1
ATOM 1137 C CA . THR B 1 27 ? 1.622 -20.438 -13.648 1 97.44 27 THR B CA 1
ATOM 1138 C C . THR B 1 27 ? 2.199 -21.406 -12.625 1 97.44 27 THR B C 1
ATOM 1140 O O . THR B 1 27 ? 2.422 -22.578 -12.938 1 97.44 27 THR B O 1
ATOM 1143 N N . ASP B 1 28 ? 2.4 -20.953 -11.445 1 96.69 28 ASP B N 1
ATOM 1144 C CA . ASP B 1 28 ? 3.086 -21.766 -10.445 1 96.69 28 ASP B CA 1
ATOM 1145 C C . ASP B 1 28 ? 2.1 -22.328 -9.422 1 96.69 28 ASP B C 1
ATOM 1147 O O . ASP B 1 28 ? 2.133 -21.953 -8.25 1 96.69 28 ASP B O 1
ATOM 1151 N N . ARG B 1 29 ? 1.386 -23.312 -9.828 1 95.75 29 ARG B N 1
ATOM 1152 C CA . ARG B 1 29 ? 0.347 -23.922 -9 1 95.75 29 ARG B CA 1
ATOM 1153 C C . ARG B 1 29 ? 0.947 -24.578 -7.758 1 95.75 29 ARG B C 1
ATOM 1155 O O . ARG B 1 29 ? 0.349 -24.531 -6.68 1 95.75 29 ARG B O 1
ATOM 1162 N N . GLU B 1 30 ? 2.057 -25.047 -7.848 1 95.5 30 GLU B N 1
ATOM 1163 C CA . GLU B 1 30 ? 2.691 -25.797 -6.781 1 95.5 30 GLU B CA 1
ATOM 1164 C C . GLU B 1 30 ? 3.061 -24.906 -5.602 1 95.5 30 GLU B C 1
ATOM 1166 O O . GLU B 1 30 ? 3.166 -25.375 -4.469 1 95.5 30 GLU B O 1
ATOM 1171 N N . LYS B 1 31 ? 3.236 -23.625 -5.898 1 95.12 31 LYS B N 1
ATOM 1172 C CA . LYS B 1 31 ? 3.707 -22.719 -4.855 1 95.12 31 LYS B CA 1
ATOM 1173 C C . LYS B 1 31 ? 2.539 -22.016 -4.18 1 95.12 31 LYS B C 1
ATOM 1175 O O . LYS B 1 31 ? 2.715 -21.359 -3.146 1 95.12 31 LYS B O 1
ATOM 1180 N N . LEU B 1 32 ? 1.347 -22.156 -4.625 1 97.06 32 LEU B N 1
ATOM 1181 C CA . LEU B 1 32 ? 0.204 -21.406 -4.121 1 97.06 32 LEU B CA 1
ATOM 1182 C C . LEU B 1 32 ? -0.091 -21.766 -2.67 1 97.06 32 LEU B C 1
ATOM 1184 O O . LEU B 1 32 ? -0.431 -20.891 -1.865 1 97.06 32 LEU B O 1
ATOM 1188 N N . PRO B 1 33 ? 0.083 -23.062 -2.258 1 97 33 PRO B N 1
ATOM 1189 C CA . PRO B 1 33 ? -0.121 -23.375 -0.841 1 97 33 PRO B CA 1
ATOM 1190 C C . PRO B 1 33 ? 0.863 -22.641 0.07 1 97 33 PRO B C 1
ATOM 1192 O O . PRO B 1 33 ? 0.485 -22.172 1.151 1 97 33 PRO B O 1
ATOM 1195 N N . VAL B 1 34 ? 2.014 -22.516 -0.354 1 95.75 34 VAL B N 1
ATOM 1196 C CA . VAL B 1 34 ? 3.021 -21.797 0.413 1 95.75 34 VAL B CA 1
ATOM 1197 C C . VAL B 1 34 ? 2.648 -20.312 0.491 1 95.75 34 VAL B C 1
ATOM 1199 O O . VAL B 1 34 ? 2.732 -19.703 1.558 1 95.75 34 VAL B O 1
ATOM 1202 N N . THR B 1 35 ? 2.25 -19.734 -0.644 1 96.75 35 THR B N 1
ATOM 1203 C CA . THR B 1 35 ? 1.808 -18.344 -0.69 1 96.75 35 THR B CA 1
ATOM 1204 C C . THR B 1 35 ? 0.659 -18.109 0.287 1 96.75 35 THR B C 1
ATOM 1206 O O . THR B 1 35 ? 0.663 -17.125 1.033 1 96.75 35 THR B O 1
ATOM 1209 N N . LYS B 1 36 ? -0.221 -19.062 0.296 1 98.06 36 LYS B N 1
ATOM 1210 C CA . LYS B 1 36 ? -1.357 -18.969 1.209 1 98.06 36 LYS B CA 1
ATOM 1211 C C . LYS B 1 36 ? -0.894 -18.938 2.662 1 98.06 36 LYS B C 1
ATOM 1213 O O . LYS B 1 36 ? -1.315 -18.078 3.434 1 98.06 36 LYS B O 1
ATOM 1218 N N . GLU B 1 37 ? -0.074 -19.844 2.984 1 97.62 37 GLU B N 1
ATOM 1219 C CA . GLU B 1 37 ? 0.414 -19.938 4.355 1 97.62 37 GLU B CA 1
ATOM 1220 C C . GLU B 1 37 ? 1.125 -18.656 4.781 1 97.62 37 GLU B C 1
ATOM 1222 O O . GLU B 1 37 ? 0.896 -18.156 5.879 1 97.62 37 GLU B O 1
ATOM 1227 N N . GLU B 1 38 ? 1.917 -18.141 3.904 1 96.06 38 GLU B N 1
ATOM 1228 C CA . GLU B 1 38 ? 2.652 -16.906 4.207 1 96.06 38 GLU B CA 1
ATOM 1229 C C . GLU B 1 38 ? 1.708 -15.719 4.355 1 96.06 38 GLU B C 1
ATOM 1231 O O . GLU B 1 38 ? 1.843 -14.93 5.293 1 96.06 38 GLU B O 1
ATOM 1236 N N . LEU B 1 39 ? 0.782 -15.609 3.502 1 97.38 39 LEU B N 1
ATOM 1237 C CA . LEU B 1 39 ? -0.199 -14.523 3.539 1 97.38 39 LEU B CA 1
ATOM 1238 C C . LEU B 1 39 ? -0.979 -14.547 4.848 1 97.38 39 LEU B C 1
ATOM 1240 O O . LEU B 1 39 ? -1.06 -13.531 5.543 1 97.38 39 LEU B O 1
ATOM 1244 N N . TRP B 1 40 ? -1.418 -15.703 5.219 1 97.81 40 TRP B N 1
ATOM 1245 C CA . TRP B 1 40 ? -2.266 -15.812 6.402 1 97.81 40 TRP B CA 1
ATOM 1246 C C . TRP B 1 40 ? -1.441 -15.656 7.68 1 97.81 40 TRP B C 1
ATOM 1248 O O . TRP B 1 40 ? -1.916 -15.094 8.664 1 97.81 40 TRP B O 1
ATOM 1258 N N . LYS B 1 41 ? -0.26 -16.172 7.652 1 97.25 41 LYS B N 1
ATOM 1259 C CA . LYS B 1 41 ? 0.646 -15.961 8.773 1 97.25 41 LYS B CA 1
ATOM 1260 C C . LYS B 1 41 ? 0.892 -14.469 9 1 97.25 41 LYS B C 1
ATOM 1262 O O . LYS B 1 41 ? 0.797 -13.977 10.125 1 97.25 41 LYS B O 1
ATOM 1267 N N . MET B 1 42 ? 1.183 -13.742 7.93 1 96.25 42 MET B N 1
ATOM 1268 C CA . MET B 1 42 ? 1.416 -12.305 8.031 1 96.25 42 MET B CA 1
ATOM 1269 C C . MET B 1 42 ? 0.191 -11.586 8.602 1 96.25 42 MET B C 1
ATOM 1271 O O . MET B 1 42 ? 0.311 -10.766 9.508 1 96.25 42 MET B O 1
ATOM 1275 N N . LEU B 1 43 ? -0.973 -11.969 8.172 1 97.31 43 LEU B N 1
ATOM 1276 C CA . LEU B 1 43 ? -2.197 -11.266 8.531 1 97.31 43 LEU B CA 1
ATOM 1277 C C . LEU B 1 43 ? -2.662 -11.656 9.93 1 97.31 43 LEU B C 1
ATOM 1279 O O . LEU B 1 43 ? -3.582 -11.047 10.477 1 97.31 43 LEU B O 1
ATOM 1283 N N . SER B 1 44 ? -2.006 -12.656 10.508 1 96.88 44 SER B N 1
ATOM 1284 C CA . SER B 1 44 ? -2.369 -13.078 11.852 1 96.88 44 SER B CA 1
ATOM 1285 C C . SER B 1 44 ? -1.781 -12.148 12.906 1 96.88 44 SER B C 1
ATOM 1287 O O . SER B 1 44 ? -2.189 -12.172 14.07 1 96.88 44 SER B O 1
ATOM 1289 N N . HIS B 1 45 ? -0.837 -11.352 12.492 1 96 45 HIS B N 1
ATOM 1290 C CA . HIS B 1 45 ? -0.231 -10.406 13.422 1 96 45 HIS B CA 1
ATOM 1291 C C . HIS B 1 45 ? -1.17 -9.234 13.703 1 96 45 HIS B C 1
ATOM 1293 O O . HIS B 1 45 ? -1.756 -8.664 12.781 1 96 45 HIS B O 1
ATOM 1299 N N . GLU B 1 46 ? -1.182 -8.805 14.906 1 95.56 46 GLU B N 1
ATOM 1300 C CA . GLU B 1 46 ? -2.1 -7.758 15.344 1 95.56 46 GLU B CA 1
ATOM 1301 C C . GLU B 1 46 ? -1.799 -6.438 14.648 1 95.56 46 GLU B C 1
ATOM 1303 O O . GLU B 1 46 ? -2.713 -5.676 14.328 1 95.56 46 GLU B O 1
ATOM 1308 N N . GLU B 1 47 ? -0.569 -6.223 14.336 1 94.38 47 GLU B N 1
ATOM 1309 C CA . GLU B 1 47 ? -0.16 -4.957 13.734 1 94.38 47 GLU B CA 1
ATOM 1310 C C . GLU B 1 47 ? -0.674 -4.828 12.305 1 94.38 47 GLU B C 1
ATOM 1312 O O . GLU B 1 47 ? -0.7 -3.73 11.75 1 94.38 47 GLU B O 1
ATOM 1317 N N . LEU B 1 48 ? -1.188 -5.941 11.781 1 95.94 48 LEU B N 1
ATOM 1318 C CA . LEU B 1 48 ? -1.671 -5.93 10.398 1 95.94 48 LEU B CA 1
ATOM 1319 C C . LEU B 1 48 ? -3.184 -6.125 10.352 1 95.94 48 LEU B C 1
ATOM 1321 O O . LEU B 1 48 ? -3.742 -6.414 9.297 1 95.94 48 LEU B O 1
ATOM 1325 N N . ASN B 1 49 ? -3.846 -5.879 11.453 1 94 49 ASN B N 1
ATOM 1326 C CA . ASN B 1 49 ? -5.285 -6.105 11.562 1 94 49 ASN B CA 1
ATOM 1327 C C . ASN B 1 49 ? -6.07 -5.164 10.648 1 94 49 ASN B C 1
ATOM 1329 O O . ASN B 1 49 ? -7.172 -5.496 10.219 1 94 49 ASN B O 1
ATOM 1333 N N . ASN B 1 50 ? -5.562 -4.047 10.312 1 91.19 50 ASN B N 1
ATOM 1334 C CA . ASN B 1 50 ? -6.297 -3.078 9.508 1 91.19 50 ASN B CA 1
ATOM 1335 C C . ASN B 1 50 ? -5.715 -2.957 8.102 1 91.19 50 ASN B C 1
ATOM 1337 O O . ASN B 1 50 ? -5.977 -1.982 7.398 1 91.19 50 ASN B O 1
ATOM 1341 N N . THR B 1 51 ? -5.082 -3.984 7.707 1 97.5 51 THR B N 1
ATOM 1342 C CA . THR B 1 51 ? -4.379 -3.953 6.43 1 97.5 51 THR B CA 1
ATOM 1343 C C . THR B 1 51 ? -5.324 -4.301 5.285 1 97.5 51 THR B C 1
ATOM 1345 O O . THR B 1 51 ? -6.102 -5.254 5.383 1 97.5 51 THR B O 1
ATOM 1348 N N . CYS B 1 52 ? -5.328 -3.496 4.199 1 98.5 52 CYS B N 1
ATOM 1349 C CA . CYS B 1 52 ? -5.953 -3.844 2.93 1 98.5 52 CYS B CA 1
ATOM 1350 C C . CYS B 1 52 ? -5.059 -4.77 2.115 1 98.5 52 CYS B C 1
ATOM 1352 O O . CYS B 1 52 ? -3.838 -4.594 2.086 1 98.5 52 CYS B O 1
ATOM 1354 N N . VAL B 1 53 ? -5.691 -5.738 1.42 1 98.75 53 VAL B N 1
ATOM 1355 C CA . VAL B 1 53 ? -4.898 -6.734 0.7 1 98.75 53 VAL B CA 1
ATOM 1356 C C . VAL B 1 53 ? -5.207 -6.652 -0.794 1 98.75 53 VAL B C 1
ATOM 1358 O O . VAL B 1 53 ? -6.359 -6.785 -1.206 1 98.75 53 VAL B O 1
ATOM 1361 N N . LEU B 1 54 ? -4.199 -6.395 -1.576 1 98.88 54 LEU B N 1
ATOM 1362 C CA . LEU B 1 54 ? -4.281 -6.453 -3.031 1 98.88 54 LEU B CA 1
ATOM 1363 C C . LEU B 1 54 ? -3.457 -7.617 -3.576 1 98.88 54 LEU B C 1
ATOM 1365 O O . LEU B 1 54 ? -2.248 -7.691 -3.34 1 98.88 54 LEU B O 1
ATOM 1369 N N . VAL B 1 55 ? -4.105 -8.531 -4.289 1 98.88 55 VAL B N 1
ATOM 1370 C CA . VAL B 1 55 ? -3.422 -9.648 -4.93 1 98.88 55 VAL B CA 1
ATOM 1371 C C . VAL B 1 55 ? -3.389 -9.438 -6.441 1 98.88 55 VAL B C 1
ATOM 1373 O O . VAL B 1 55 ? -4.434 -9.266 -7.074 1 98.88 55 VAL B O 1
ATOM 1376 N N . TYR B 1 56 ? -2.188 -9.406 -6.961 1 98.62 56 TYR B N 1
ATOM 1377 C CA . TYR B 1 56 ? -2.039 -9.453 -8.414 1 98.62 56 TYR B CA 1
ATOM 1378 C C . TYR B 1 56 ? -1.88 -10.891 -8.898 1 98.62 56 TYR B C 1
ATOM 1380 O O . TYR B 1 56 ? -0.921 -11.57 -8.539 1 98.62 56 TYR B O 1
ATOM 1388 N N . ALA B 1 57 ? -2.861 -11.336 -9.656 1 98.69 57 ALA B N 1
ATOM 1389 C CA . ALA B 1 57 ? -2.67 -12.562 -10.43 1 98.69 57 ALA B CA 1
ATOM 1390 C C . ALA B 1 57 ? -1.901 -12.281 -11.711 1 98.69 57 ALA B C 1
ATOM 1392 O O . ALA B 1 57 ? -2.488 -11.867 -12.719 1 98.69 57 ALA B O 1
ATOM 1393 N N . ASN B 1 58 ? -0.574 -12.602 -11.672 1 97.88 58 ASN B N 1
ATOM 1394 C CA . ASN B 1 58 ? 0.329 -12.203 -12.742 1 97.88 58 ASN B CA 1
ATOM 1395 C C . ASN B 1 58 ? 0.45 -13.281 -13.812 1 97.88 58 ASN B C 1
ATOM 1397 O O . ASN B 1 58 ? -0.003 -14.414 -13.617 1 97.88 58 ASN B O 1
ATOM 1401 N N . LYS B 1 59 ? 0.98 -12.945 -14.992 1 98.19 59 LYS B N 1
ATOM 1402 C CA . LYS B 1 59 ? 1.26 -13.797 -16.141 1 98.19 59 LYS B CA 1
ATOM 1403 C C . LYS B 1 59 ? -0.029 -14.344 -16.75 1 98.19 59 LYS B C 1
ATOM 1405 O O . LYS B 1 59 ? -0.084 -15.508 -17.156 1 98.19 59 LYS B O 1
ATOM 1410 N N . GLN B 1 60 ? -1.035 -13.484 -16.672 1 98.38 60 GLN B N 1
ATOM 1411 C CA . GLN B 1 60 ? -2.324 -13.875 -17.234 1 98.38 60 GLN B CA 1
ATOM 1412 C C . GLN B 1 60 ? -2.25 -14 -18.766 1 98.38 60 GLN B C 1
ATOM 1414 O O . GLN B 1 60 ? -3.172 -14.523 -19.391 1 98.38 60 GLN B O 1
ATOM 1419 N N . ASP B 1 61 ? -1.146 -13.594 -19.344 1 98.06 61 ASP B N 1
ATOM 1420 C CA . ASP B 1 61 ? -0.925 -13.703 -20.781 1 98.06 61 ASP B CA 1
ATOM 1421 C C . ASP B 1 61 ? -0.569 -15.133 -21.172 1 98.06 61 ASP B C 1
ATOM 1423 O O . ASP B 1 61 ? -0.623 -15.492 -22.359 1 98.06 61 ASP B O 1
ATOM 1427 N N . LEU B 1 62 ? -0.215 -15.914 -20.203 1 98.12 62 LEU B N 1
ATOM 1428 C CA . LEU B 1 62 ? 0.279 -17.25 -20.5 1 98.12 62 LEU B CA 1
ATOM 1429 C C . LEU B 1 62 ? -0.864 -18.266 -20.531 1 98.12 62 LEU B C 1
ATOM 1431 O O . LEU B 1 62 ? -1.771 -18.203 -19.688 1 98.12 62 LEU B O 1
ATOM 1435 N N . LYS B 1 63 ? -0.803 -19.203 -21.484 1 97.81 63 LYS B N 1
ATOM 1436 C CA . LYS B 1 63 ? -1.796 -20.266 -21.594 1 97.81 63 LYS B CA 1
ATOM 1437 C C . LYS B 1 63 ? -1.684 -21.25 -20.422 1 97.81 63 LYS B C 1
ATOM 1439 O O . LYS B 1 63 ? -0.579 -21.641 -20.031 1 97.81 63 LYS B O 1
ATOM 1444 N N . GLY B 1 64 ? -2.879 -21.641 -19.906 1 98 64 GLY B N 1
ATOM 1445 C CA . GLY B 1 64 ? -2.912 -22.641 -18.844 1 98 64 GLY B CA 1
ATOM 1446 C C . GLY B 1 64 ? -2.678 -22.062 -17.469 1 98 64 GLY B C 1
ATOM 1447 O O . GLY B 1 64 ? -2.691 -22.797 -16.469 1 98 64 GLY B O 1
ATOM 1448 N N . CYS B 1 65 ? -2.396 -20.766 -17.359 1 98.5 65 CYS B N 1
ATOM 1449 C CA . CYS B 1 65 ? -2.229 -20.141 -16.062 1 98.5 65 CYS B CA 1
ATOM 1450 C C . CYS B 1 65 ? -3.512 -20.234 -15.242 1 98.5 65 CYS B C 1
ATOM 1452 O O . CYS B 1 65 ? -4.594 -20.438 -15.797 1 98.5 65 CYS B O 1
ATOM 1454 N N . MET B 1 66 ? -3.385 -20.188 -13.883 1 98.62 66 MET B N 1
ATOM 1455 C CA . MET B 1 66 ? -4.562 -20.094 -13.023 1 98.62 66 MET B CA 1
ATOM 1456 C C . MET B 1 66 ? -5.301 -18.781 -13.242 1 98.62 66 MET B C 1
ATOM 1458 O O . MET B 1 66 ? -4.672 -17.734 -13.414 1 98.62 66 MET B O 1
ATOM 1462 N N . THR B 1 67 ? -6.602 -18.859 -13.148 1 98.69 67 THR B N 1
ATOM 1463 C CA . THR B 1 67 ? -7.41 -17.656 -13.203 1 98.69 67 THR B CA 1
ATOM 1464 C C . THR B 1 67 ? -7.383 -16.922 -11.867 1 98.69 67 THR B C 1
ATOM 1466 O O . THR B 1 67 ? -7.074 -17.516 -10.836 1 98.69 67 THR B O 1
ATOM 1469 N N . PRO B 1 68 ? -7.742 -15.648 -11.93 1 98.88 68 PRO B N 1
ATOM 1470 C CA . PRO B 1 68 ? -7.875 -14.945 -10.648 1 98.88 68 PRO B CA 1
ATOM 1471 C C . PRO B 1 68 ? -8.852 -15.641 -9.695 1 98.88 68 PRO B C 1
ATOM 1473 O O . PRO B 1 68 ? -8.594 -15.703 -8.492 1 98.88 68 PRO B O 1
ATOM 1476 N N . ALA B 1 69 ? -9.93 -16.172 -10.203 1 98.75 69 ALA B N 1
ATOM 1477 C CA . ALA B 1 69 ? -10.922 -16.859 -9.375 1 98.75 69 ALA B CA 1
ATOM 1478 C C . ALA B 1 69 ? -10.312 -18.094 -8.711 1 98.75 69 ALA B C 1
ATOM 1480 O O . ALA B 1 69 ? -10.531 -18.328 -7.52 1 98.75 69 ALA B O 1
ATOM 1481 N N . GLU B 1 70 ? -9.57 -18.875 -9.453 1 98.75 70 GLU B N 1
ATOM 1482 C CA . GLU B 1 70 ? -8.891 -20.047 -8.906 1 98.75 70 GLU B CA 1
ATOM 1483 C C . GLU B 1 70 ? -7.902 -19.641 -7.812 1 98.75 70 GLU B C 1
ATOM 1485 O O . GLU B 1 70 ? -7.855 -20.281 -6.754 1 98.75 70 GLU B O 1
ATOM 1490 N N . ILE B 1 71 ? -7.152 -18.609 -8.094 1 98.75 71 ILE B N 1
ATOM 1491 C CA . ILE B 1 71 ? -6.168 -18.125 -7.129 1 98.75 71 ILE B CA 1
ATOM 1492 C C . ILE B 1 71 ? -6.879 -17.641 -5.871 1 98.75 71 ILE B C 1
ATOM 1494 O O . ILE B 1 71 ? -6.473 -17.953 -4.754 1 98.75 71 ILE B O 1
ATOM 1498 N N . SER B 1 72 ? -7.918 -16.875 -6.027 1 98.81 72 SER B N 1
ATOM 1499 C CA . SER B 1 72 ? -8.695 -16.391 -4.898 1 98.81 72 SER B CA 1
ATOM 1500 C C . SER B 1 72 ? -9.203 -17.531 -4.027 1 98.81 72 SER B C 1
ATOM 1502 O O . SER B 1 72 ? -9.109 -17.469 -2.799 1 98.81 72 SER B O 1
ATOM 1504 N N . GLU B 1 73 ? -9.711 -18.531 -4.641 1 98.75 73 GLU B N 1
ATOM 1505 C CA . GLU B 1 73 ? -10.234 -19.688 -3.932 1 98.75 73 GLU B CA 1
ATOM 1506 C C . GLU B 1 73 ? -9.133 -20.391 -3.146 1 98.75 73 GLU B C 1
ATOM 1508 O O . GLU B 1 73 ? -9.305 -20.703 -1.965 1 98.75 73 GLU B O 1
ATOM 1513 N N . GLN B 1 74 ? -8.047 -20.578 -3.797 1 98.44 74 GLN B N 1
ATOM 1514 C CA . GLN B 1 74 ? -6.957 -21.328 -3.176 1 98.44 74 GLN B CA 1
ATOM 1515 C C . GLN B 1 74 ? -6.316 -20.531 -2.043 1 98.44 74 GLN B C 1
ATOM 1517 O O . GLN B 1 74 ? -5.887 -21.109 -1.041 1 98.44 74 GLN B O 1
ATOM 1522 N N . LEU B 1 75 ? -6.27 -19.25 -2.18 1 98.62 75 LEU B N 1
ATOM 1523 C CA . LEU B 1 75 ? -5.73 -18.406 -1.125 1 98.62 75 LEU B CA 1
ATOM 1524 C C . LEU B 1 75 ? -6.777 -18.156 -0.041 1 98.62 75 LEU B C 1
ATOM 1526 O O . LEU B 1 75 ? -6.465 -17.578 1.006 1 98.62 75 LEU B O 1
ATOM 1530 N N . LYS B 1 76 ? -8.031 -18.484 -0.278 1 98.62 76 LYS B N 1
ATOM 1531 C CA . LYS B 1 76 ? -9.156 -18.297 0.634 1 98.62 76 LYS B CA 1
ATOM 1532 C C . LYS B 1 76 ? -9.367 -16.812 0.933 1 98.62 76 LYS B C 1
ATOM 1534 O O . LYS B 1 76 ? -9.539 -16.422 2.09 1 98.62 76 LYS B O 1
ATOM 1539 N N . LEU B 1 77 ? -9.406 -16.031 -0.12 1 98.69 77 LEU B N 1
ATOM 1540 C CA . LEU B 1 77 ? -9.531 -14.594 0.057 1 98.69 77 LEU B CA 1
ATOM 1541 C C . LEU B 1 77 ? -10.914 -14.227 0.584 1 98.69 77 LEU B C 1
ATOM 1543 O O . LEU B 1 77 ? -11.055 -13.266 1.344 1 98.69 77 LEU B O 1
ATOM 1547 N N . THR B 1 78 ? -11.898 -14.992 0.268 1 98.12 78 THR B N 1
ATOM 1548 C CA . THR B 1 78 ? -13.258 -14.703 0.726 1 98.12 78 THR B CA 1
ATOM 1549 C C . THR B 1 78 ? -13.367 -14.891 2.234 1 98.12 78 THR B C 1
ATOM 1551 O O . THR B 1 78 ? -14.328 -14.43 2.855 1 98.12 78 THR B O 1
ATOM 1554 N N . SER B 1 79 ? -12.406 -15.539 2.816 1 97.88 79 SER B N 1
ATOM 1555 C CA . SER B 1 79 ? -12.406 -15.766 4.258 1 97.88 79 SER B CA 1
ATOM 1556 C C . SER B 1 79 ? -11.734 -14.617 5 1 97.88 79 SER B C 1
ATOM 1558 O O . SER B 1 79 ? -11.719 -14.594 6.234 1 97.88 79 SER B O 1
ATOM 1560 N N . LEU B 1 80 ? -11.164 -13.68 4.234 1 96.94 80 LEU B N 1
ATOM 1561 C CA . LEU B 1 80 ? -10.602 -12.477 4.848 1 96.94 80 LEU B CA 1
ATOM 1562 C C . LEU B 1 80 ? -11.711 -11.516 5.266 1 96.94 80 LEU B C 1
ATOM 1564 O O . LEU B 1 80 ? -11.852 -10.438 4.688 1 96.94 80 LEU B O 1
ATOM 1568 N N . LYS B 1 81 ? -12.32 -11.711 6.418 1 94.12 81 LYS B N 1
ATOM 1569 C CA . LYS B 1 81 ? -13.523 -10.992 6.828 1 94.12 81 LYS B CA 1
ATOM 1570 C C . LYS B 1 81 ? -13.172 -9.625 7.418 1 94.12 81 LYS B C 1
ATOM 1572 O O . LYS B 1 81 ? -13.938 -8.672 7.293 1 94.12 81 LYS B O 1
ATOM 1577 N N . LYS B 1 82 ? -12.094 -9.461 7.973 1 93.19 82 LYS B N 1
ATOM 1578 C CA . LYS B 1 82 ? -11.727 -8.219 8.648 1 93.19 82 LYS B CA 1
ATOM 1579 C C . LYS B 1 82 ? -10.93 -7.305 7.719 1 93.19 82 LYS B C 1
ATOM 1581 O O . LYS B 1 82 ? -10.555 -6.191 8.102 1 93.19 82 LYS B O 1
ATOM 1586 N N . HIS B 1 83 ? -10.656 -7.828 6.566 1 97.5 83 HIS B N 1
ATOM 1587 C CA . HIS B 1 83 ? -9.805 -7.105 5.629 1 97.5 83 HIS B CA 1
ATOM 1588 C C . HIS B 1 83 ? -10.555 -6.785 4.34 1 97.5 83 HIS B C 1
ATOM 1590 O O . HIS B 1 83 ? -11.258 -7.641 3.797 1 97.5 83 HIS B O 1
ATOM 1596 N N . ARG B 1 84 ? -10.398 -5.562 3.914 1 97.62 84 ARG B N 1
ATOM 1597 C CA . ARG B 1 84 ? -10.742 -5.297 2.52 1 97.62 84 ARG B CA 1
ATOM 1598 C C . ARG B 1 84 ? -9.703 -5.895 1.578 1 97.62 84 ARG B C 1
ATOM 1600 O O . ARG B 1 84 ? -8.5 -5.863 1.867 1 97.62 84 ARG B O 1
ATOM 1607 N N . TRP B 1 85 ? -10.172 -6.477 0.495 1 98.69 85 TRP B N 1
ATOM 1608 C CA . TRP B 1 85 ? -9.227 -7.098 -0.422 1 98.69 85 TRP B CA 1
ATOM 1609 C C . TRP B 1 85 ? -9.727 -7.012 -1.86 1 98.69 85 TRP B C 1
ATOM 1611 O O . TRP B 1 85 ? -10.914 -6.777 -2.1 1 98.69 85 TRP B O 1
ATOM 1621 N N . ARG B 1 86 ? -8.75 -7.148 -2.77 1 98.69 86 ARG B N 1
ATOM 1622 C CA . ARG B 1 86 ? -8.992 -7.211 -4.207 1 98.69 86 ARG B CA 1
ATOM 1623 C C . ARG B 1 86 ? -7.973 -8.109 -4.898 1 98.69 86 ARG B C 1
ATOM 1625 O O . ARG B 1 86 ? -6.789 -8.086 -4.562 1 98.69 86 ARG B O 1
ATOM 1632 N N . ILE B 1 87 ? -8.492 -8.906 -5.828 1 98.88 87 ILE B N 1
ATOM 1633 C CA . ILE B 1 87 ? -7.582 -9.602 -6.727 1 98.88 87 ILE B CA 1
ATOM 1634 C C . ILE B 1 87 ? -7.695 -9.016 -8.133 1 98.88 87 ILE B C 1
ATOM 1636 O O . ILE B 1 87 ? -8.797 -8.719 -8.602 1 98.88 87 ILE B O 1
ATOM 1640 N N . GLN B 1 88 ? -6.566 -8.828 -8.734 1 98.81 88 GLN B N 1
ATOM 1641 C CA . GLN B 1 88 ? -6.473 -8.164 -10.031 1 98.81 88 GLN B CA 1
ATOM 1642 C C . GLN B 1 88 ? -5.613 -8.961 -11 1 98.81 88 GLN B C 1
ATOM 1644 O O . GLN B 1 88 ? -4.445 -9.234 -10.727 1 98.81 88 GLN B O 1
ATOM 1649 N N . ALA B 1 89 ? -6.301 -9.352 -12.102 1 98.81 89 ALA B N 1
ATOM 1650 C CA . ALA B 1 89 ? -5.52 -9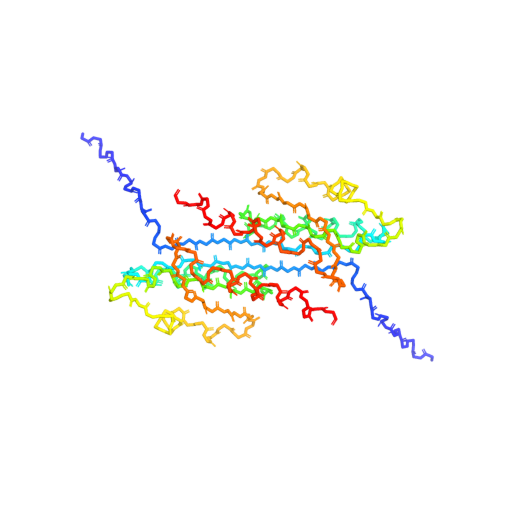.938 -13.188 1 98.81 89 ALA B CA 1
ATOM 1651 C C . ALA B 1 89 ? -4.496 -8.945 -13.734 1 98.81 89 ALA B C 1
ATOM 1653 O O . ALA B 1 89 ? -4.789 -7.754 -13.875 1 98.81 89 ALA B O 1
ATOM 1654 N N . CYS B 1 90 ? -3.268 -9.516 -14.078 1 98.31 90 CYS B N 1
ATOM 1655 C CA . CYS B 1 90 ? -2.318 -8.586 -14.68 1 98.31 90 CYS B CA 1
ATOM 1656 C C . CYS B 1 90 ? -1.294 -9.328 -15.531 1 98.31 90 CYS B C 1
ATOM 1658 O O . CYS B 1 90 ? -1.241 -10.555 -15.516 1 98.31 90 CYS B O 1
ATOM 1660 N N . CYS B 1 91 ? -0.632 -8.594 -16.328 1 97.62 91 CYS B N 1
ATOM 1661 C CA . CYS B 1 91 ? 0.529 -9 -17.125 1 97.62 91 CYS B CA 1
ATOM 1662 C C . CYS B 1 91 ? 1.687 -8.031 -16.922 1 97.62 91 CYS B C 1
ATOM 1664 O O . CYS B 1 91 ? 1.664 -6.914 -17.438 1 97.62 91 CYS B O 1
ATOM 1666 N N . ALA B 1 92 ? 2.664 -8.438 -16.141 1 93.88 92 ALA B N 1
ATOM 1667 C CA . ALA B 1 92 ? 3.805 -7.574 -15.828 1 93.88 92 ALA B CA 1
ATOM 1668 C C . ALA B 1 92 ? 4.555 -7.184 -17.094 1 93.88 92 ALA B C 1
ATOM 1670 O O . ALA B 1 92 ? 5.137 -6.098 -17.172 1 93.88 92 ALA B O 1
ATOM 1671 N N . LEU B 1 93 ? 4.594 -8.047 -17.984 1 92.88 93 LEU B N 1
ATOM 1672 C CA . LEU B 1 93 ? 5.32 -7.816 -19.234 1 92.88 93 LEU B CA 1
ATOM 1673 C C . LEU B 1 93 ? 4.738 -6.625 -19.984 1 92.88 93 LEU B C 1
ATOM 1675 O O . LEU B 1 93 ? 5.484 -5.777 -20.484 1 92.88 93 LEU B O 1
ATOM 1679 N N . THR B 1 94 ? 3.41 -6.484 -20.031 1 94.38 94 THR B N 1
ATOM 1680 C CA . THR B 1 94 ? 2.748 -5.445 -20.812 1 94.38 94 THR B CA 1
ATOM 1681 C C . THR B 1 94 ? 2.285 -4.305 -19.922 1 94.38 94 THR B C 1
ATOM 1683 O O . THR B 1 94 ? 2.023 -3.197 -20.391 1 94.38 94 THR B O 1
ATOM 1686 N N . GLY B 1 95 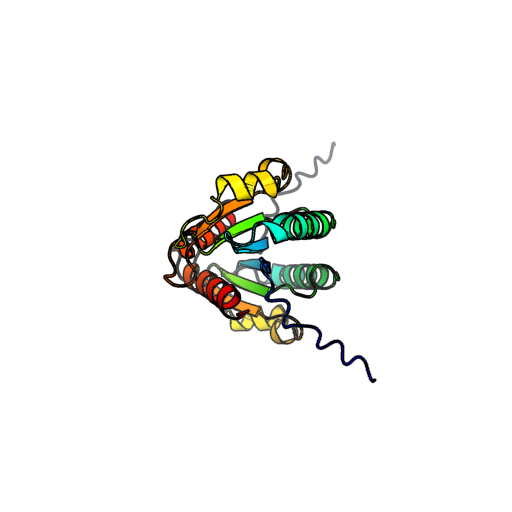? 2.074 -4.605 -18.672 1 94 95 GLY B N 1
ATOM 1687 C CA . GLY B 1 95 ? 1.537 -3.625 -17.75 1 94 95 GLY B CA 1
ATOM 1688 C C . GLY B 1 95 ? 0.028 -3.695 -17.609 1 94 95 GLY B C 1
ATOM 1689 O O . GLY B 1 95 ? -0.564 -2.957 -16.828 1 94 95 GLY B O 1
ATOM 1690 N N . GLU B 1 96 ? -0.508 -4.617 -18.406 1 96.69 96 GLU B N 1
ATOM 1691 C CA . GLU B 1 96 ? -1.959 -4.77 -18.359 1 96.69 96 GLU B CA 1
ATOM 1692 C C . GLU B 1 96 ? -2.42 -5.145 -16.953 1 96.69 96 GLU B C 1
ATOM 1694 O O . GLU B 1 96 ? -1.839 -6.031 -16.312 1 96.69 96 GLU B O 1
ATOM 1699 N N . GLY B 1 97 ? -3.469 -4.359 -16.469 1 97.56 97 GLY B N 1
ATOM 1700 C CA . GLY B 1 97 ? -4.105 -4.695 -15.203 1 97.56 97 GLY B CA 1
ATOM 1701 C C . GLY B 1 97 ? -3.424 -4.066 -14.008 1 97.56 97 GLY B C 1
ATOM 1702 O O . GLY B 1 97 ? -4.008 -3.984 -12.922 1 97.56 97 GLY B O 1
ATOM 1703 N N . LEU B 1 98 ? -2.154 -3.672 -14.117 1 96.25 98 LEU B N 1
ATOM 1704 C CA . LEU B 1 98 ? -1.396 -3.129 -13 1 96.25 98 LEU B CA 1
ATOM 1705 C C . LEU B 1 98 ? -2.023 -1.834 -12.492 1 96.25 98 LEU B C 1
ATOM 1707 O O . LEU B 1 98 ? -2.229 -1.667 -11.289 1 96.25 98 LEU B O 1
ATOM 1711 N N . TYR B 1 99 ? -2.406 -0.997 -13.359 1 95.5 99 TYR B N 1
ATOM 1712 C CA . TYR B 1 99 ? -2.979 0.289 -12.977 1 95.5 99 TYR B CA 1
ATOM 1713 C C . TYR B 1 99 ? -4.352 0.107 -12.344 1 95.5 99 TYR B C 1
ATOM 1715 O O . TYR B 1 99 ? -4.734 0.867 -11.453 1 95.5 99 TYR B O 1
ATOM 1723 N N . GLN B 1 100 ? -5.082 -0.834 -12.789 1 97.56 100 GLN B N 1
ATOM 1724 C CA . GLN B 1 100 ? -6.383 -1.107 -12.188 1 97.56 100 GLN B CA 1
ATOM 1725 C C . GLN B 1 100 ? -6.246 -1.479 -10.719 1 97.56 100 GLN B C 1
ATOM 1727 O O . GLN B 1 100 ? -7.051 -1.052 -9.883 1 97.56 100 GLN B O 1
ATOM 1732 N N . GLY B 1 101 ? -5.27 -2.246 -10.406 1 97.94 101 GLY B N 1
ATOM 1733 C CA . GLY B 1 101 ? -5 -2.537 -9.008 1 97.94 101 GLY B CA 1
ATOM 1734 C C . GLY B 1 101 ? -4.629 -1.305 -8.203 1 97.94 101 GLY B C 1
ATOM 1735 O O . GLY B 1 101 ? -5.125 -1.107 -7.094 1 97.94 101 GLY B O 1
ATOM 1736 N N . LEU B 1 102 ? -3.855 -0.477 -8.773 1 97.38 102 LEU B N 1
ATOM 1737 C CA . LEU B 1 102 ? -3.436 0.753 -8.117 1 97.38 102 LEU B CA 1
ATOM 1738 C C . LEU B 1 102 ? -4.617 1.703 -7.938 1 97.38 102 LEU B C 1
ATOM 1740 O O . LEU B 1 102 ? -4.699 2.414 -6.93 1 97.38 102 LEU B O 1
ATOM 1744 N N . GLU B 1 103 ? -5.48 1.698 -8.867 1 96.44 103 GLU B N 1
ATOM 1745 C CA . GLU B 1 103 ? -6.695 2.502 -8.758 1 96.44 103 GLU B CA 1
ATOM 1746 C C . GLU B 1 103 ? -7.547 2.055 -7.57 1 96.44 103 GLU B C 1
ATOM 1748 O O . GLU B 1 103 ? -8.172 2.881 -6.902 1 96.44 103 GLU B O 1
ATOM 1753 N N . TRP B 1 104 ? -7.629 0.834 -7.387 1 98.25 104 TRP B N 1
ATOM 1754 C CA . TRP B 1 104 ? -8.352 0.331 -6.223 1 98.25 104 TRP B CA 1
ATOM 1755 C C . TRP B 1 104 ? -7.77 0.9 -4.934 1 98.25 104 TRP B C 1
ATOM 1757 O O . TRP B 1 104 ? -8.508 1.303 -4.031 1 98.25 104 TRP B O 1
ATOM 1767 N N . ILE B 1 105 ? -6.398 0.968 -4.848 1 97.62 105 ILE B N 1
ATOM 1768 C CA . ILE B 1 105 ? -5.75 1.592 -3.699 1 97.62 105 ILE B CA 1
ATOM 1769 C C . ILE B 1 105 ? -6.199 3.045 -3.578 1 97.62 105 ILE B C 1
ATOM 1771 O O . ILE B 1 105 ? -6.57 3.498 -2.492 1 97.62 105 ILE B O 1
ATOM 1775 N N . TYR B 1 106 ? -6.184 3.688 -4.699 1 95.19 106 TYR B N 1
ATOM 1776 C CA . TYR B 1 106 ? -6.633 5.074 -4.742 1 95.19 106 TYR B CA 1
ATOM 1777 C C . TYR B 1 106 ? -8.008 5.223 -4.109 1 95.19 106 TYR B C 1
ATOM 1779 O O . TYR B 1 106 ? -8.234 6.117 -3.293 1 95.19 106 TYR B O 1
ATOM 1787 N N . TYR B 1 107 ? -8.867 4.391 -4.379 1 94.88 107 TYR B N 1
ATOM 1788 C CA . TYR B 1 107 ? -10.234 4.473 -3.875 1 94.88 107 TYR B CA 1
ATOM 1789 C C . TYR B 1 107 ? -10.289 4.184 -2.381 1 94.88 107 TYR B C 1
ATOM 1791 O O . TYR B 1 107 ? -11.125 4.727 -1.662 1 94.88 107 TYR B O 1
ATOM 1799 N N . GLN B 1 108 ? -9.367 3.328 -1.925 1 95 108 GLN B N 1
ATOM 1800 C CA . GLN B 1 108 ? -9.305 3.098 -0.486 1 95 108 GLN B CA 1
ATOM 1801 C C . GLN B 1 108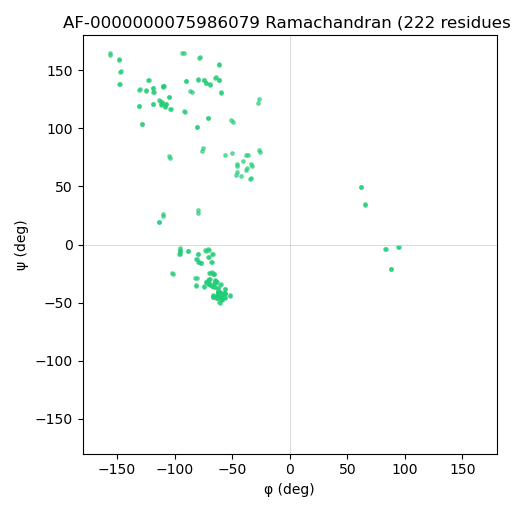 ? -8.891 4.367 0.257 1 95 108 GLN B C 1
ATOM 1803 O O . GLN B 1 108 ? -9.336 4.605 1.381 1 95 108 GLN B O 1
ATOM 1808 N N . LEU B 1 109 ? -8.047 5.203 -0.35 1 92.88 109 LEU B N 1
ATOM 1809 C CA . LEU B 1 109 ? -7.547 6.43 0.266 1 92.88 109 LEU B CA 1
ATOM 1810 C C . LEU B 1 109 ? -8.641 7.492 0.329 1 92.88 109 LEU B C 1
ATOM 1812 O O . LEU B 1 109 ? -8.68 8.297 1.263 1 92.88 109 LEU B O 1
ATOM 1816 N N . LYS B 1 110 ? -9.508 7.465 -0.637 1 87.44 110 LYS B N 1
ATOM 1817 C CA . LYS B 1 110 ? -10.57 8.469 -0.734 1 87.44 110 LYS B CA 1
ATOM 1818 C C . LYS B 1 110 ? -11.734 8.125 0.184 1 87.44 110 LYS B C 1
ATOM 1820 O O . LYS B 1 110 ? -12.445 9.016 0.657 1 87.44 110 LYS B O 1
ATOM 1825 N N . SER B 1 111 ? -12.07 6.941 0.384 1 72.81 111 SER B N 1
ATOM 1826 C CA . SER B 1 111 ? -13.258 6.512 1.125 1 72.81 111 SER B CA 1
ATOM 1827 C C . SER B 1 111 ? -13.141 6.863 2.605 1 72.81 111 SER B C 1
ATOM 1829 O O . SER B 1 111 ? -14.148 6.988 3.301 1 72.81 111 SER B O 1
ATOM 1831 N N . LYS B 1 112 ? -12.039 7.059 3.314 1 58.66 112 LYS B N 1
ATOM 1832 C CA . LYS B 1 112 ? -11.969 7.387 4.734 1 58.66 112 LYS B CA 1
ATOM 1833 C C . LYS B 1 112 ? -12.234 8.867 4.969 1 58.66 112 LYS B C 1
ATOM 1835 O O . LYS B 1 112 ? -12.133 9.352 6.102 1 58.66 112 LYS B O 1
ATOM 1840 N N . LYS B 1 113 ? -12.984 9.734 4.195 1 45.25 113 LYS B N 1
ATOM 1841 C CA . LYS B 1 113 ? -13.445 11.07 4.57 1 45.25 113 LYS B CA 1
ATOM 1842 C C . LYS B 1 113 ? -14.781 11 5.312 1 45.25 113 LYS B C 1
ATOM 1844 O O . LYS B 1 113 ? -15.641 10.188 4.973 1 45.25 113 LYS B O 1
#

pLDDT: mean 89.29, std 20.05, range [23.19, 98.88]

Secondary structure (DSSP, 8-state):
------------SEEEEEEEEEEEETT-GGGHHHHHHHHHHHHTSGGGTTEEEEEEEE-TTSTTPPPHHHHHHHHTGGG-TTS-EEEEE-BTTTTBTHHHHHHHHHHHHHHT-/------------SEEEEEEEEEEEETT-GGGHHHHHHHHHHHHTSGGGTTEEEEEEEE-TTSTTPPPHHHHHHHHTGGG-TTS-EEEEE-BTTTTBTHHHHHHHHHHHHHHT-

Foldseek 3Di:
DPPPVPVPPPPPPDDDAAEDEAEDAQACPVCLLVVLVVVVVVCPDPVCLAYAYEYEHEPPVDPPGHDQVRSCVSSVVVPNPSYHYDYWYAYPVVGRGVVVSVVVVVVVVVVPD/DPPPVVVPPVPPPDDDAAEDEAEDAQACPVCLLVVLVVVVVVCPDPVCLAYAYEYEHEPPVDPPGHDQVRSCVSSVVVPSPSYHYDYWYAYPVVGRGVVVSVVVVVVVVVVPD

Organism: Limulus polyphemus (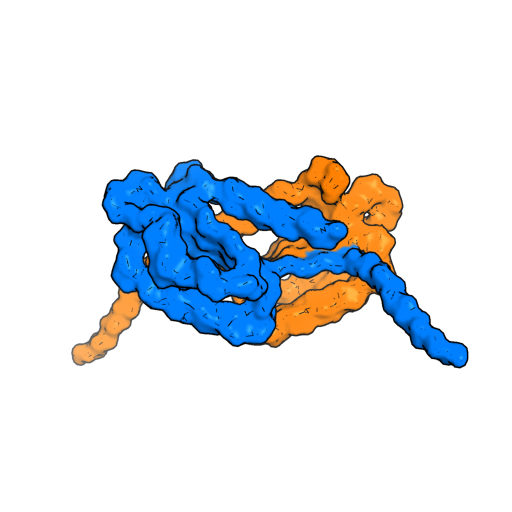NCBI:txid6850)

Nearest PDB structures (foldseek):
  2h17-assembly1_A  TM=9.920E-01  e=1.319E-11  Homo sapiens
  2h16-assembly1_A  TM=9.837E-01  e=4.306E-11  Homo sapiens
  2h16-assembly1_B  TM=8.973E-01  e=1.014E-11  Homo sapiens
  3o47-assembly2_B-3  TM=9.662E-01  e=2.898E-10  Homo sapiens
  1upt-assembly1_A  TM=9.616E-01  e=2.537E-09  Homo sapiens

InterPro domains:
  IPR006689 Small GTPase superfamily, ARF/SAR type [PF00025] (13-107)
  IPR024156 Small GTPase superfamily, ARF type [PTHR11711] (12-108)
  IPR027417 P-loop containing nucleoside triphosphate hydrolase [G3DSA:3.40.50.300] (1-113)
  IPR027417 P-loop containing nucleoside triphosphate hydrolase [SSF52540] (8-111)